Protein AF-A0A6I4V049-F1 (afdb_monomer_lite)

Sequence (256 aa):
MSYLSEASGSQKVGFFIAVVIAGLMARFFWAGGIEEYFNPSKQVENQIVEVLEARPGDLAVLRAMEQSFPLQYDELLEAMTDAGMQNAPPEMVIEAGSRQLGQFMASHRNDFAAAPLPSLDAVAGKERELLASLQRDEPVYCADYLFGTLIPSDPLSQESSRLIGETAAARVQAMAAGRADQQLRLDITPAILDGLADTMKDEGASAQQLAVIFGDADSATLSAEQQCDSALRMLSSIESQTDTRRALLIGKMLAR

Structure (mmCIF, N/CA/C/O backbone):
data_AF-A0A6I4V049-F1
#
_entry.id   AF-A0A6I4V049-F1
#
loop_
_atom_site.group_PDB
_atom_site.id
_atom_site.type_symbol
_atom_site.label_atom_id
_atom_site.label_alt_id
_atom_site.label_comp_id
_atom_site.label_asym_id
_atom_site.label_entity_id
_atom_site.label_seq_id
_atom_site.pdbx_PDB_ins_code
_atom_site.Cartn_x
_atom_site.Cartn_y
_atom_site.Cartn_z
_atom_site.occupancy
_atom_site.B_iso_or_equiv
_atom_site.auth_seq_id
_atom_site.auth_comp_id
_atom_site.auth_asym_id
_atom_site.auth_atom_id
_atom_site.pdbx_PDB_model_num
ATOM 1 N N . MET A 1 1 ? 46.045 -42.881 -63.302 1.00 37.19 1 MET A N 1
ATOM 2 C CA . MET A 1 1 ? 46.613 -42.227 -62.106 1.00 37.19 1 MET A CA 1
ATOM 3 C C . MET A 1 1 ? 45.541 -41.298 -61.553 1.00 37.19 1 MET A C 1
ATOM 5 O O . MET A 1 1 ? 45.320 -40.245 -62.132 1.00 37.19 1 MET A O 1
ATOM 9 N N . SER A 1 2 ? 44.794 -41.744 -60.538 1.00 37.94 2 SER A N 1
ATOM 10 C CA . SER A 1 2 ? 43.742 -40.947 -59.888 1.00 37.94 2 SER A CA 1
ATOM 11 C C . SER A 1 2 ? 44.344 -40.162 -58.730 1.00 37.94 2 SER A C 1
ATOM 13 O O . SER A 1 2 ? 44.826 -40.764 -57.775 1.00 37.94 2 SER A O 1
ATOM 15 N N . TYR A 1 3 ? 44.297 -38.835 -58.808 1.00 40.41 3 TYR A N 1
ATOM 16 C CA . TYR A 1 3 ? 44.559 -37.951 -57.676 1.00 40.41 3 TYR A CA 1
ATOM 17 C C . TYR A 1 3 ? 43.263 -37.796 -56.877 1.00 40.41 3 TYR A C 1
ATOM 19 O O . TYR A 1 3 ? 42.468 -36.895 -57.131 1.00 40.41 3 TYR A O 1
ATOM 27 N N . LEU A 1 4 ? 43.023 -38.702 -55.928 1.00 39.84 4 LEU A N 1
ATOM 28 C CA . LEU A 1 4 ? 42.076 -38.433 -54.851 1.00 39.84 4 LEU A CA 1
ATOM 29 C C . LEU A 1 4 ? 42.805 -37.563 -53.827 1.00 39.84 4 LEU A C 1
ATOM 31 O O . LEU A 1 4 ? 43.673 -38.031 -53.098 1.00 39.84 4 LEU A O 1
ATOM 35 N N . SER A 1 5 ? 42.489 -36.269 -53.847 1.00 46.75 5 SER A N 1
ATOM 36 C CA . SER A 1 5 ? 42.881 -35.316 -52.813 1.00 46.75 5 SER A CA 1
ATOM 37 C C . SER A 1 5 ? 42.234 -35.746 -51.495 1.00 46.75 5 SER A C 1
ATOM 39 O O . SER A 1 5 ? 41.018 -35.663 -51.325 1.00 46.75 5 SER A O 1
ATOM 41 N N . GLU A 1 6 ? 43.050 -36.241 -50.567 1.00 47.28 6 GLU A N 1
ATOM 42 C CA . GLU A 1 6 ? 42.658 -36.383 -49.170 1.00 47.28 6 GLU A CA 1
ATOM 43 C C . GLU A 1 6 ? 42.479 -34.978 -48.587 1.00 47.28 6 GLU A C 1
ATOM 45 O O . GLU A 1 6 ? 43.443 -34.264 -48.312 1.00 47.28 6 GLU A O 1
ATOM 50 N N . ALA A 1 7 ? 41.224 -34.555 -48.436 1.00 48.44 7 ALA A N 1
ATOM 51 C CA . ALA A 1 7 ? 40.895 -33.359 -47.676 1.00 48.44 7 ALA A CA 1
ATOM 52 C C . ALA A 1 7 ? 41.367 -33.559 -46.228 1.00 48.44 7 ALA A C 1
ATOM 54 O O . ALA A 1 7 ? 40.929 -34.498 -45.550 1.00 48.44 7 ALA A O 1
ATOM 55 N N . SER A 1 8 ? 42.269 -32.690 -45.768 1.00 42.75 8 SER A N 1
ATOM 56 C CA . SER A 1 8 ? 42.838 -32.751 -44.424 1.00 42.75 8 SER A CA 1
ATOM 57 C C . SER A 1 8 ? 41.735 -32.649 -43.364 1.00 42.75 8 SER A C 1
ATOM 59 O O . SER A 1 8 ? 40.716 -31.975 -43.549 1.00 42.75 8 SER A O 1
ATOM 61 N N . GLY A 1 9 ? 41.933 -33.306 -42.217 1.00 44.12 9 GLY A N 1
ATOM 62 C CA . GLY A 1 9 ? 40.963 -33.306 -41.114 1.00 44.12 9 GLY A CA 1
ATOM 63 C C . GLY A 1 9 ? 40.546 -31.905 -40.639 1.00 44.12 9 GLY A C 1
ATOM 64 O O . GLY A 1 9 ? 39.436 -31.747 -40.137 1.00 44.12 9 GLY A O 1
ATOM 65 N N . SER A 1 10 ? 41.364 -30.870 -40.871 1.00 43.00 10 SER A N 1
ATOM 66 C CA . SER A 1 10 ? 41.035 -29.483 -40.520 1.00 43.00 10 SER A CA 1
ATOM 67 C C . SER A 1 10 ? 39.980 -28.843 -41.434 1.00 43.00 10 SER A C 1
ATOM 69 O O . SER A 1 10 ? 39.193 -28.026 -40.957 1.00 43.00 10 SER A O 1
ATOM 71 N N . GLN A 1 11 ? 39.875 -29.247 -42.708 1.00 41.78 11 GLN A N 1
ATOM 72 C CA . GLN A 1 11 ? 38.833 -28.739 -43.614 1.00 41.78 11 GLN A CA 1
ATOM 73 C C . GLN A 1 11 ? 37.439 -29.273 -43.260 1.00 41.78 11 GLN A C 1
ATOM 75 O O . GLN A 1 11 ? 36.448 -28.556 -43.400 1.00 41.78 11 GLN A O 1
ATOM 80 N N . LYS A 1 12 ? 37.349 -30.506 -42.744 1.00 44.00 12 LYS A N 1
ATOM 81 C CA . LYS A 1 12 ? 36.069 -31.101 -42.325 1.00 44.00 12 LYS A CA 1
ATOM 82 C C . LYS A 1 12 ? 35.530 -30.472 -41.037 1.00 44.00 12 LYS A C 1
ATOM 84 O O . LYS A 1 12 ? 34.324 -30.279 -40.923 1.00 44.00 12 LYS A O 1
ATOM 89 N N . VAL A 1 13 ? 36.411 -30.085 -40.111 1.00 44.28 13 VAL A N 1
ATOM 90 C CA . VAL A 1 13 ? 36.029 -29.374 -38.876 1.00 44.28 13 VAL A CA 1
ATOM 91 C C . VAL A 1 13 ? 35.564 -27.944 -39.181 1.00 44.28 13 VAL A C 1
ATOM 93 O O . VAL A 1 13 ? 34.535 -27.519 -38.661 1.00 44.28 13 VAL A O 1
ATOM 96 N N . GLY A 1 14 ? 36.243 -27.231 -40.089 1.00 32.88 14 GLY A N 1
ATOM 97 C CA . GLY A 1 14 ? 35.830 -25.887 -40.514 1.00 32.88 14 GLY A CA 1
ATOM 98 C C . GLY A 1 14 ? 34.455 -25.854 -41.195 1.00 32.88 14 GLY A C 1
ATOM 99 O O . GLY A 1 14 ? 33.656 -24.960 -40.927 1.00 32.88 14 GLY A O 1
ATOM 100 N N . PHE A 1 15 ? 34.138 -26.863 -42.015 1.00 42.84 15 PHE A N 1
ATOM 101 C CA . PHE A 1 15 ? 32.830 -26.968 -42.669 1.00 42.84 15 PHE A CA 1
ATOM 102 C C . PHE A 1 15 ? 31.702 -27.303 -41.679 1.00 42.84 15 PHE A C 1
ATOM 104 O O . PHE A 1 15 ? 30.624 -26.720 -41.758 1.00 42.84 15 PHE A O 1
ATOM 111 N N . PHE A 1 16 ? 31.952 -28.179 -40.698 1.00 43.53 16 PHE A N 1
ATOM 112 C CA . PHE A 1 16 ? 30.964 -28.499 -39.660 1.00 43.53 16 PHE A CA 1
ATOM 113 C C . PHE A 1 16 ? 30.643 -27.297 -38.763 1.00 43.53 16 PHE A C 1
ATOM 115 O O . PHE A 1 16 ? 29.474 -27.056 -38.474 1.00 43.53 16 PHE A O 1
ATOM 122 N N . ILE A 1 17 ? 31.645 -26.500 -38.378 1.00 46.75 17 ILE A N 1
ATOM 123 C CA . ILE A 1 17 ? 31.425 -25.282 -37.582 1.00 46.75 17 ILE A CA 1
ATOM 124 C C . ILE A 1 17 ? 30.631 -24.245 -38.389 1.00 46.75 17 ILE A C 1
ATOM 126 O O . ILE A 1 17 ? 29.677 -23.671 -37.870 1.00 46.75 17 ILE A O 1
ATOM 130 N N . ALA A 1 18 ? 30.949 -24.056 -39.674 1.00 40.78 18 ALA A N 1
ATOM 131 C CA . ALA A 1 18 ? 30.222 -23.123 -40.536 1.00 40.78 18 ALA A CA 1
ATOM 132 C C . ALA A 1 18 ? 28.750 -23.527 -40.743 1.00 40.78 18 ALA A C 1
ATOM 134 O O . ALA A 1 18 ? 27.872 -22.668 -40.708 1.00 40.78 18 ALA A O 1
ATOM 135 N N . VAL A 1 19 ? 28.459 -24.823 -40.897 1.00 51.75 19 VAL A N 1
ATOM 136 C CA . VAL A 1 19 ? 27.084 -25.334 -41.045 1.00 51.75 19 VAL A CA 1
ATOM 137 C C . VAL A 1 19 ? 26.300 -25.249 -39.731 1.00 51.75 19 VAL A C 1
ATOM 139 O O . VAL A 1 19 ? 25.117 -24.919 -39.756 1.00 51.75 19 VAL A O 1
ATOM 142 N N . VAL A 1 20 ? 26.942 -25.475 -38.579 1.00 50.28 20 VAL A N 1
ATOM 143 C CA . VAL A 1 20 ? 26.302 -25.314 -37.259 1.00 50.28 20 VAL A CA 1
ATOM 144 C C . VAL A 1 20 ? 26.000 -23.842 -36.966 1.00 50.28 20 VAL A C 1
ATOM 146 O O . VAL A 1 20 ? 24.898 -23.534 -36.518 1.00 50.28 20 VAL A O 1
ATOM 149 N N . ILE A 1 21 ? 26.916 -22.922 -37.285 1.00 49.16 21 ILE A N 1
ATOM 150 C CA . ILE A 1 21 ? 26.695 -21.474 -37.129 1.00 49.16 21 ILE A CA 1
ATOM 151 C C . ILE A 1 21 ? 25.618 -20.980 -38.105 1.00 49.16 21 ILE A C 1
ATOM 153 O O . ILE A 1 21 ? 24.712 -20.260 -37.695 1.00 49.16 21 ILE A O 1
ATOM 157 N N . ALA A 1 22 ? 25.653 -21.405 -39.371 1.00 47.66 22 ALA A N 1
ATOM 158 C CA . ALA A 1 22 ? 24.626 -21.050 -40.351 1.00 47.66 22 ALA A CA 1
ATOM 159 C C . ALA A 1 22 ? 23.248 -21.629 -39.985 1.00 47.66 22 ALA A C 1
ATOM 161 O O . ALA A 1 22 ? 22.237 -20.958 -40.171 1.00 47.66 22 ALA A O 1
ATOM 162 N N . GLY A 1 23 ? 23.199 -22.839 -39.416 1.00 44.97 23 GLY A N 1
ATOM 163 C CA . GLY A 1 23 ? 21.973 -23.463 -38.917 1.00 44.97 23 GLY A CA 1
ATOM 164 C C . GLY A 1 23 ? 21.409 -22.782 -37.666 1.00 44.97 23 GLY A C 1
ATOM 165 O O . GLY A 1 23 ? 20.194 -22.620 -37.565 1.00 44.97 23 GLY A O 1
ATOM 166 N N . LEU A 1 24 ? 22.270 -22.337 -36.743 1.00 49.19 24 LEU A N 1
ATOM 167 C CA . LEU A 1 24 ? 21.877 -21.552 -35.566 1.00 49.19 24 LEU A CA 1
ATOM 168 C C . LEU A 1 24 ? 21.371 -20.164 -35.957 1.00 49.19 24 LEU A C 1
ATOM 170 O O . LEU A 1 24 ? 20.321 -19.753 -35.469 1.00 49.19 24 LEU A O 1
ATOM 174 N N . MET A 1 25 ? 22.050 -19.489 -36.891 1.00 45.09 25 MET A N 1
ATOM 175 C CA . MET A 1 25 ? 21.563 -18.226 -37.438 1.00 45.09 25 MET A CA 1
ATOM 176 C C . MET A 1 25 ? 20.232 -18.434 -38.162 1.00 45.09 25 MET A C 1
ATOM 178 O O . MET A 1 25 ? 19.265 -17.774 -37.815 1.00 45.09 25 MET A O 1
ATOM 182 N N . ALA A 1 26 ? 20.098 -19.410 -39.064 1.00 47.94 26 ALA A N 1
ATOM 183 C CA . ALA A 1 26 ? 18.832 -19.670 -39.759 1.00 47.94 26 ALA A CA 1
ATOM 184 C C . ALA A 1 26 ? 17.657 -19.961 -38.801 1.00 47.94 26 ALA A C 1
ATOM 186 O O . ALA A 1 26 ? 16.534 -19.536 -39.071 1.00 47.94 26 ALA A O 1
ATOM 187 N N . ARG A 1 27 ? 17.910 -20.619 -37.658 1.00 50.22 27 ARG A N 1
ATOM 188 C CA . ARG A 1 27 ? 16.908 -20.816 -36.596 1.00 50.22 27 ARG A CA 1
ATOM 189 C C . ARG A 1 27 ? 16.551 -19.522 -35.860 1.00 50.22 27 ARG A C 1
ATOM 191 O O . ARG A 1 27 ? 15.376 -19.315 -35.585 1.00 50.22 27 ARG A O 1
ATOM 198 N N . PHE A 1 28 ? 17.526 -18.653 -35.597 1.00 46.00 28 PHE A N 1
ATOM 199 C CA . PHE A 1 28 ? 17.309 -17.305 -35.053 1.00 46.00 28 PHE A CA 1
ATOM 200 C C . PHE A 1 28 ? 16.500 -16.416 -36.017 1.00 46.00 28 PHE A C 1
ATOM 202 O O . PHE A 1 28 ? 15.581 -15.720 -35.595 1.00 46.00 28 PHE A O 1
ATOM 209 N N . PHE A 1 29 ? 16.788 -16.502 -37.321 1.00 49.75 29 PHE A N 1
ATOM 210 C CA . PHE A 1 29 ? 16.075 -15.796 -38.393 1.00 49.75 29 PHE A CA 1
ATOM 211 C C . PHE A 1 29 ? 14.616 -16.273 -38.541 1.00 49.75 29 PHE A C 1
ATOM 213 O O . PHE A 1 29 ? 13.741 -15.464 -38.828 1.00 49.75 29 PHE A O 1
ATOM 220 N N . TRP A 1 30 ? 14.331 -17.567 -38.349 1.00 50.97 30 TRP A N 1
ATOM 221 C CA . TRP A 1 30 ? 12.973 -18.126 -38.486 1.00 50.97 30 TRP A CA 1
ATOM 222 C C . TRP A 1 30 ? 12.106 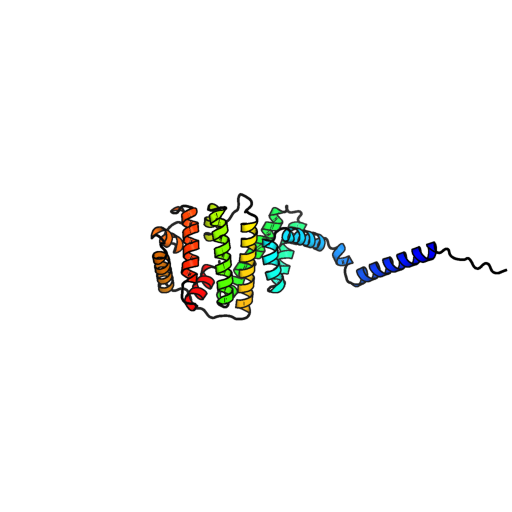-18.016 -37.223 1.00 50.97 30 TRP A C 1
ATOM 224 O O . TRP A 1 30 ? 10.892 -18.169 -37.317 1.00 50.97 30 TRP A O 1
ATOM 234 N N . ALA A 1 31 ? 12.703 -17.750 -36.058 1.00 48.22 31 ALA A N 1
ATOM 235 C CA . ALA A 1 31 ? 11.996 -17.601 -34.783 1.00 48.22 31 ALA A CA 1
ATOM 236 C C . ALA A 1 31 ? 11.627 -16.141 -34.432 1.00 48.22 31 ALA A C 1
ATOM 238 O O . ALA A 1 31 ? 11.177 -15.898 -33.321 1.00 48.22 31 ALA A O 1
ATOM 239 N N . GLY A 1 32 ? 11.822 -15.177 -35.343 1.00 42.50 32 GLY A N 1
ATOM 240 C CA . GLY A 1 32 ? 11.491 -13.758 -35.113 1.00 42.50 32 GLY A CA 1
ATOM 241 C C . GLY A 1 32 ? 12.585 -12.919 -34.432 1.00 42.50 32 GLY A C 1
ATOM 242 O O . GLY A 1 32 ? 12.450 -11.704 -34.333 1.00 42.50 32 GLY A O 1
ATOM 243 N N . GLY A 1 33 ? 13.724 -13.512 -34.056 1.00 43.09 33 GLY A N 1
ATOM 244 C CA . GLY A 1 33 ? 14.752 -12.861 -33.225 1.00 43.09 33 GLY A CA 1
ATOM 245 C C . GLY A 1 33 ? 15.549 -11.717 -33.872 1.00 43.09 33 GLY A C 1
ATOM 246 O O . GLY A 1 33 ? 16.465 -11.187 -33.251 1.00 43.09 33 GLY A O 1
ATOM 247 N N . ILE A 1 34 ? 15.257 -11.331 -35.117 1.00 46.38 34 ILE A N 1
ATOM 248 C CA . ILE A 1 34 ? 15.960 -10.236 -35.815 1.00 46.38 34 ILE A CA 1
ATOM 249 C C . ILE A 1 34 ? 15.107 -8.981 -35.882 1.00 46.38 34 ILE A C 1
ATOM 251 O O . ILE A 1 34 ? 15.656 -7.885 -35.820 1.00 46.38 34 ILE A O 1
ATOM 255 N N . GLU A 1 35 ? 13.782 -9.118 -35.905 1.00 47.75 35 GLU A N 1
ATOM 256 C CA . GLU A 1 35 ? 12.913 -7.971 -35.639 1.00 47.75 35 GLU A CA 1
ATOM 257 C C . GLU A 1 35 ? 13.107 -7.480 -34.199 1.00 47.75 35 GLU A C 1
ATOM 259 O O . GLU A 1 35 ? 13.200 -6.277 -33.986 1.00 47.75 35 GLU A O 1
ATOM 264 N N . GLU A 1 36 ? 13.309 -8.381 -33.231 1.00 47.62 36 GLU A N 1
ATOM 265 C CA . GLU A 1 36 ? 13.618 -8.002 -31.843 1.00 47.62 36 GLU A CA 1
ATOM 266 C C . GLU A 1 36 ? 14.989 -7.335 -31.674 1.00 47.62 36 GLU A C 1
ATOM 268 O O . GLU A 1 36 ? 15.109 -6.379 -30.913 1.00 47.62 36 GLU A O 1
ATOM 273 N N . TYR A 1 37 ? 16.026 -7.785 -32.391 1.00 47.78 37 TYR A N 1
ATOM 274 C CA . TYR A 1 37 ? 17.376 -7.227 -32.228 1.00 47.78 37 TYR A CA 1
ATOM 275 C C . TYR A 1 37 ? 17.526 -5.825 -32.839 1.00 47.78 37 TYR A C 1
ATOM 277 O O . TYR A 1 37 ? 18.325 -5.019 -32.356 1.00 47.78 37 TYR A O 1
ATOM 285 N N . PHE A 1 38 ? 16.770 -5.529 -33.902 1.00 53.81 38 PHE A N 1
ATOM 286 C CA . PHE A 1 38 ? 16.814 -4.242 -34.604 1.00 53.81 38 PHE A CA 1
ATOM 287 C C . PHE A 1 38 ? 15.668 -3.296 -34.246 1.00 53.81 38 PHE A C 1
ATOM 289 O O . PHE A 1 38 ? 15.662 -2.177 -34.757 1.00 53.81 38 PHE A O 1
ATOM 296 N N . ASN A 1 39 ? 14.732 -3.693 -33.380 1.00 63.97 39 ASN A N 1
ATOM 297 C CA . ASN A 1 39 ? 13.729 -2.778 -32.856 1.00 63.97 39 ASN A CA 1
ATOM 298 C C . ASN A 1 39 ? 14.324 -1.981 -31.678 1.00 63.97 39 ASN A C 1
ATOM 300 O O . ASN A 1 39 ? 14.546 -2.554 -30.607 1.00 63.97 39 ASN A O 1
ATOM 304 N N . PRO A 1 40 ? 14.584 -0.667 -31.833 1.00 64.31 40 PRO A N 1
ATOM 305 C CA . PRO A 1 40 ? 15.163 0.150 -30.769 1.00 64.31 40 PRO A CA 1
ATOM 306 C C . PRO A 1 40 ? 14.313 0.134 -29.495 1.00 64.31 40 PRO A C 1
ATOM 308 O O . PRO A 1 40 ? 14.865 0.228 -28.402 1.00 64.31 40 PRO A O 1
ATOM 311 N N . SER A 1 41 ? 12.991 -0.046 -29.624 1.00 68.44 41 SER A N 1
ATOM 312 C CA . SER A 1 41 ? 12.089 -0.119 -28.474 1.00 68.44 41 SER A CA 1
ATOM 313 C C . SER A 1 41 ? 12.365 -1.356 -27.614 1.00 68.44 41 SER A C 1
ATOM 315 O O . SER A 1 41 ? 12.410 -1.245 -26.396 1.00 68.44 41 SER A O 1
ATOM 317 N N . LYS A 1 42 ? 12.664 -2.512 -28.227 1.00 73.12 42 LYS A N 1
ATOM 318 C CA . LYS A 1 42 ? 12.960 -3.763 -27.506 1.00 73.12 42 LYS A CA 1
ATOM 319 C C . LYS A 1 42 ? 14.286 -3.713 -26.748 1.00 73.12 42 LYS A C 1
ATOM 321 O O . LYS A 1 42 ? 14.408 -4.308 -25.683 1.00 73.12 42 LYS A O 1
ATOM 326 N N . GLN A 1 43 ? 15.278 -2.979 -27.255 1.00 73.06 43 GLN A N 1
ATOM 327 C CA . GLN A 1 43 ? 16.534 -2.770 -26.525 1.00 73.06 43 GLN A CA 1
ATOM 328 C C . GLN A 1 43 ? 16.333 -1.892 -25.282 1.00 73.06 43 GLN A C 1
ATOM 330 O O . GLN A 1 43 ? 16.907 -2.188 -24.236 1.00 73.06 43 GLN A O 1
ATOM 335 N N . VAL A 1 44 ? 15.510 -0.844 -25.390 1.00 74.75 44 VAL A N 1
ATOM 336 C CA . VAL A 1 44 ? 15.147 0.023 -24.257 1.00 74.75 44 VAL A CA 1
ATOM 337 C C . VAL A 1 44 ? 14.316 -0.752 -23.231 1.00 74.75 44 VAL A C 1
ATOM 339 O O . VAL A 1 44 ? 14.615 -0.688 -22.043 1.00 74.75 44 VAL A O 1
ATOM 342 N N . GLU A 1 45 ? 13.349 -1.551 -23.681 1.00 75.44 45 GLU A N 1
ATOM 343 C CA . GLU A 1 45 ? 12.531 -2.426 -22.832 1.00 75.44 45 GLU A CA 1
ATOM 344 C C . GLU A 1 45 ? 13.395 -3.416 -22.035 1.00 75.44 45 GLU A C 1
ATOM 346 O O . GLU A 1 45 ? 13.271 -3.492 -20.815 1.00 75.44 45 GLU A O 1
ATOM 351 N N . ASN A 1 46 ? 14.351 -4.096 -22.681 1.00 77.00 46 ASN A N 1
ATOM 352 C CA . ASN A 1 46 ? 15.271 -5.008 -21.992 1.00 77.00 46 ASN A CA 1
ATOM 353 C C . ASN A 1 46 ? 16.121 -4.289 -20.931 1.00 77.00 46 ASN A C 1
ATOM 355 O O . ASN A 1 46 ? 16.300 -4.814 -19.837 1.00 77.00 46 ASN A O 1
ATOM 359 N N . GLN A 1 47 ? 16.610 -3.076 -21.216 1.00 78.12 47 GLN A N 1
ATOM 360 C CA . GLN A 1 47 ? 17.360 -2.279 -20.235 1.00 78.12 47 GLN A CA 1
ATOM 361 C C . GLN A 1 47 ? 16.484 -1.846 -19.055 1.00 78.12 47 GLN A C 1
ATOM 363 O O . GLN A 1 47 ? 16.941 -1.853 -17.913 1.00 78.12 47 GLN A O 1
ATOM 368 N N . ILE A 1 48 ? 15.226 -1.484 -19.319 1.00 77.25 48 ILE A N 1
ATOM 369 C CA . ILE A 1 48 ? 14.248 -1.158 -18.280 1.00 77.25 48 ILE A CA 1
ATOM 370 C C . ILE A 1 48 ? 14.022 -2.379 -17.386 1.00 77.25 48 ILE A C 1
ATOM 372 O O . ILE A 1 48 ? 14.133 -2.260 -16.166 1.00 77.25 48 ILE A O 1
ATOM 376 N N . VAL A 1 49 ? 13.777 -3.552 -17.973 1.00 77.06 49 VAL A N 1
ATOM 377 C CA . VAL A 1 49 ? 13.582 -4.799 -17.224 1.00 77.06 49 VAL A CA 1
ATOM 378 C C . VAL A 1 49 ? 14.824 -5.144 -16.403 1.00 77.06 49 VAL A C 1
ATOM 380 O O . VAL A 1 49 ? 14.685 -5.389 -15.211 1.00 77.06 49 VAL A O 1
ATOM 383 N N . GLU A 1 50 ? 16.034 -5.067 -16.963 1.00 79.31 50 GLU A N 1
ATOM 384 C CA . GLU A 1 50 ? 17.282 -5.318 -16.221 1.00 79.31 50 GLU A CA 1
ATOM 385 C C . GLU A 1 50 ? 17.452 -4.373 -15.015 1.00 79.31 50 GLU A C 1
ATOM 387 O O . GLU A 1 50 ? 17.856 -4.797 -13.927 1.00 79.31 50 GLU A O 1
ATOM 392 N N . VAL A 1 51 ? 17.118 -3.087 -15.174 1.00 76.62 51 VAL A N 1
ATOM 393 C CA . VAL A 1 51 ? 17.176 -2.097 -14.083 1.00 76.62 51 VAL A CA 1
ATOM 394 C C . VAL A 1 51 ? 16.130 -2.390 -13.005 1.00 76.62 51 VAL A C 1
ATOM 396 O O . VAL A 1 51 ? 16.425 -2.251 -11.815 1.00 76.62 51 VAL A O 1
ATOM 399 N N . LEU A 1 52 ? 14.926 -2.802 -13.401 1.00 75.25 52 LEU A N 1
ATOM 400 C CA . LEU A 1 52 ? 13.849 -3.155 -12.475 1.00 75.25 52 LEU A CA 1
ATOM 401 C C . LEU A 1 52 ? 14.139 -4.483 -11.761 1.00 75.25 52 LEU A C 1
ATOM 403 O O . LEU A 1 52 ? 13.887 -4.608 -10.566 1.00 75.25 52 LEU A O 1
ATOM 407 N N . GLU A 1 53 ? 14.756 -5.451 -12.437 1.00 76.12 53 GLU A N 1
ATOM 408 C CA . GLU A 1 53 ? 15.208 -6.712 -11.842 1.00 76.12 53 GLU A CA 1
ATOM 409 C C . GLU A 1 53 ? 16.299 -6.502 -10.786 1.00 76.12 53 GLU A C 1
ATOM 411 O O . GLU A 1 53 ? 16.359 -7.240 -9.798 1.00 76.12 53 GLU A O 1
ATOM 416 N N . ALA A 1 54 ? 17.124 -5.461 -10.934 1.00 77.88 54 ALA A N 1
ATOM 417 C CA . ALA A 1 54 ? 18.108 -5.070 -9.927 1.00 77.88 54 ALA A CA 1
ATOM 418 C C . ALA A 1 54 ? 17.472 -4.490 -8.643 1.00 77.88 54 ALA A C 1
ATOM 420 O O . ALA A 1 54 ? 18.169 -4.312 -7.638 1.00 77.88 54 ALA A O 1
ATOM 421 N N . ARG A 1 55 ? 16.160 -4.214 -8.647 1.00 78.81 55 ARG A N 1
ATOM 422 C CA . ARG A 1 55 ? 15.390 -3.678 -7.518 1.00 78.81 55 ARG A CA 1
ATOM 423 C C . ARG A 1 55 ? 14.345 -4.708 -7.070 1.00 78.81 55 ARG A C 1
ATOM 425 O O . ARG A 1 55 ? 13.269 -4.797 -7.655 1.00 78.81 55 ARG A O 1
ATOM 432 N N . PRO A 1 56 ? 14.609 -5.476 -5.992 1.00 76.00 56 PRO A N 1
ATOM 433 C CA . PRO A 1 56 ? 13.750 -6.593 -5.592 1.00 76.00 56 PRO A CA 1
ATOM 434 C C . PRO A 1 56 ? 12.269 -6.238 -5.392 1.00 76.00 56 PRO A C 1
ATOM 436 O O . PRO A 1 56 ? 11.409 -7.077 -5.642 1.00 76.00 56 PRO A O 1
ATOM 439 N N . GLY A 1 57 ? 11.977 -5.011 -4.943 1.00 80.31 57 GLY A N 1
ATOM 440 C CA . GLY A 1 57 ? 10.608 -4.521 -4.789 1.00 80.31 57 GLY A CA 1
ATOM 441 C C . GLY A 1 57 ? 9.883 -4.350 -6.128 1.00 80.31 57 GLY A C 1
ATOM 442 O O . GLY A 1 57 ? 8.799 -4.903 -6.311 1.00 80.31 57 GLY A O 1
ATOM 443 N N . ASP A 1 58 ? 10.500 -3.647 -7.077 1.00 84.12 58 ASP A N 1
ATOM 444 C CA . ASP A 1 58 ? 9.920 -3.373 -8.399 1.00 84.12 58 ASP A CA 1
ATOM 445 C C . ASP A 1 58 ? 9.621 -4.682 -9.146 1.00 84.12 58 ASP A C 1
ATOM 447 O O . ASP A 1 58 ? 8.550 -4.869 -9.724 1.00 84.12 58 ASP A O 1
ATOM 451 N N . LEU A 1 59 ? 10.521 -5.659 -9.034 1.00 87.19 59 LEU A N 1
ATOM 452 C CA . LEU A 1 59 ? 10.341 -6.980 -9.627 1.00 87.19 59 LEU A CA 1
ATOM 453 C C . LEU A 1 59 ? 9.099 -7.726 -9.102 1.00 87.19 59 LEU A C 1
ATOM 455 O O . LEU A 1 59 ? 8.451 -8.453 -9.858 1.00 87.19 59 LEU A O 1
ATOM 459 N N . ALA A 1 60 ? 8.757 -7.573 -7.820 1.00 91.00 60 ALA A N 1
ATOM 460 C CA . ALA A 1 60 ? 7.604 -8.252 -7.232 1.00 91.00 60 ALA A CA 1
ATOM 461 C C . ALA A 1 60 ? 6.280 -7.736 -7.816 1.00 91.00 60 ALA A C 1
ATOM 463 O O . ALA A 1 60 ? 5.417 -8.539 -8.183 1.00 91.00 60 ALA A O 1
ATOM 464 N N . VAL A 1 61 ? 6.128 -6.412 -7.935 1.00 90.88 61 VAL A N 1
ATOM 465 C CA . VAL A 1 61 ? 4.908 -5.803 -8.487 1.00 90.88 61 VAL A CA 1
ATOM 466 C C . VAL A 1 61 ? 4.773 -6.079 -9.983 1.00 90.88 61 VAL A C 1
ATOM 468 O O . VAL A 1 61 ? 3.689 -6.452 -10.429 1.00 90.88 61 VAL A O 1
ATOM 471 N N . LEU A 1 62 ? 5.872 -6.012 -10.738 1.00 91.06 62 LEU A N 1
ATOM 472 C CA . LEU A 1 62 ? 5.878 -6.299 -12.174 1.00 91.06 62 LEU A CA 1
ATOM 473 C C . LEU A 1 62 ? 5.443 -7.733 -12.470 1.00 91.06 62 LEU A C 1
ATOM 475 O O . LEU A 1 62 ? 4.559 -7.935 -13.294 1.00 91.06 62 LEU A O 1
ATOM 479 N N . ARG A 1 63 ? 5.976 -8.721 -11.739 1.00 92.81 63 ARG A N 1
ATOM 480 C CA . ARG A 1 63 ? 5.558 -10.127 -11.884 1.00 92.81 63 ARG A CA 1
ATOM 481 C C . ARG A 1 63 ? 4.085 -10.335 -11.547 1.00 92.81 63 ARG A C 1
ATOM 483 O O . ARG A 1 63 ? 3.401 -11.105 -12.216 1.00 92.81 63 ARG A O 1
ATOM 490 N N . ALA A 1 64 ? 3.584 -9.660 -10.510 1.00 96.00 64 ALA A N 1
ATOM 491 C CA . ALA A 1 64 ? 2.172 -9.742 -10.151 1.00 96.00 64 ALA A CA 1
ATOM 492 C C . ALA A 1 64 ? 1.268 -9.159 -11.254 1.00 96.00 64 ALA A C 1
ATOM 494 O O . ALA A 1 64 ? 0.222 -9.745 -11.555 1.00 96.00 64 ALA A O 1
ATOM 495 N N . MET A 1 65 ? 1.684 -8.044 -11.870 1.00 95.94 65 MET A N 1
ATOM 496 C CA . MET A 1 65 ? 0.990 -7.427 -13.005 1.00 95.94 65 MET A CA 1
ATOM 497 C C . MET A 1 65 ? 1.060 -8.297 -14.257 1.00 95.94 65 MET A C 1
ATOM 499 O O . MET A 1 65 ? 0.015 -8.593 -14.817 1.00 95.94 65 MET A O 1
ATOM 503 N N . GLU A 1 66 ? 2.240 -8.771 -14.654 1.00 96.06 66 GLU A N 1
ATOM 504 C CA . GLU A 1 66 ? 2.424 -9.654 -15.814 1.00 96.06 66 GLU A CA 1
ATOM 505 C C . GLU A 1 66 ? 1.510 -10.887 -15.722 1.00 96.06 66 GLU A C 1
ATOM 507 O O . GLU A 1 66 ? 0.811 -11.239 -16.672 1.00 96.06 66 GLU A O 1
ATOM 512 N N . GLN A 1 67 ? 1.444 -11.510 -14.541 1.00 97.31 67 GLN A N 1
ATOM 513 C CA . GLN A 1 67 ? 0.629 -12.700 -14.321 1.00 97.31 67 GLN A CA 1
ATOM 514 C C . GLN A 1 67 ? -0.883 -12.419 -14.349 1.00 97.31 67 GLN A C 1
ATOM 516 O O . GLN A 1 67 ? -1.652 -13.250 -14.837 1.00 97.31 67 GLN A O 1
ATOM 521 N N . SER A 1 68 ? -1.327 -11.299 -13.771 1.00 97.88 68 SER A N 1
ATOM 522 C CA . SER A 1 68 ? -2.752 -11.072 -13.467 1.00 97.88 68 SER A CA 1
ATOM 523 C C . SER A 1 68 ? -3.435 -10.061 -14.394 1.00 97.88 68 SER A C 1
ATOM 525 O O . SER A 1 68 ? -4.650 -10.111 -14.588 1.00 97.88 68 SER A O 1
ATOM 527 N N . PHE A 1 69 ? -2.652 -9.147 -14.960 1.00 97.81 69 PHE A N 1
ATOM 528 C CA . PHE A 1 69 ? -3.057 -7.987 -15.751 1.00 97.81 69 PHE A CA 1
ATOM 529 C C . PHE A 1 69 ? -2.065 -7.753 -16.910 1.00 97.81 69 PHE A C 1
ATOM 531 O O . PHE A 1 69 ? -1.468 -6.679 -16.997 1.00 97.81 69 PHE A O 1
ATOM 538 N N . PRO A 1 70 ? -1.868 -8.736 -17.813 1.00 96.94 70 PRO A N 1
ATOM 539 C CA . PRO A 1 70 ? -0.822 -8.672 -18.838 1.00 96.94 70 PRO A CA 1
ATOM 540 C C . PRO A 1 70 ? -0.949 -7.446 -19.753 1.00 96.94 70 PRO A C 1
ATOM 542 O O . PRO A 1 70 ? 0.049 -6.832 -20.091 1.00 96.94 70 PRO A O 1
ATOM 545 N N . LEU A 1 71 ? -2.176 -7.016 -20.075 1.00 96.88 71 LEU A N 1
ATOM 546 C CA . LEU A 1 71 ? -2.390 -5.810 -20.884 1.00 96.88 71 LEU A CA 1
ATOM 547 C C . LEU A 1 71 ? -1.897 -4.538 -20.175 1.00 96.88 71 LEU A C 1
ATOM 549 O O . LEU A 1 71 ? -1.273 -3.689 -20.793 1.00 96.88 71 LEU A O 1
ATOM 553 N N . GLN A 1 72 ? -2.153 -4.409 -18.871 1.00 97.25 72 GLN A N 1
ATOM 554 C CA . GLN A 1 72 ? -1.715 -3.252 -18.083 1.00 97.25 72 GLN A CA 1
ATOM 555 C C . GLN A 1 72 ? -0.208 -3.288 -17.803 1.00 97.25 72 GLN A C 1
ATOM 557 O O . GLN A 1 72 ? 0.411 -2.244 -17.613 1.00 97.25 72 GLN A O 1
ATOM 562 N N . TYR A 1 73 ? 0.377 -4.486 -17.760 1.00 95.31 73 TYR A N 1
ATOM 563 C CA . TYR A 1 73 ? 1.822 -4.668 -17.728 1.00 95.31 73 TYR A CA 1
ATOM 564 C C . TYR A 1 73 ? 2.471 -4.165 -19.027 1.00 95.31 73 TYR A C 1
ATOM 566 O O . TYR A 1 73 ? 3.408 -3.370 -18.959 1.00 95.31 73 TYR A O 1
ATOM 574 N N . ASP A 1 74 ? 1.921 -4.533 -20.187 1.00 93.94 74 ASP A N 1
ATOM 575 C CA . ASP A 1 74 ? 2.399 -4.051 -21.489 1.00 93.94 74 ASP A CA 1
ATOM 576 C C . ASP A 1 74 ? 2.282 -2.518 -21.601 1.00 93.94 74 ASP A C 1
ATOM 578 O O . ASP A 1 74 ? 3.243 -1.856 -21.985 1.00 93.94 74 ASP A O 1
ATOM 582 N N . GLU A 1 75 ? 1.152 -1.934 -21.178 1.00 94.69 75 GLU A N 1
ATOM 583 C CA . GLU A 1 75 ? 0.951 -0.473 -21.129 1.00 94.69 75 GLU A CA 1
ATOM 584 C C . GLU A 1 75 ? 1.982 0.234 -20.224 1.00 94.69 75 GLU A C 1
ATOM 586 O O . GLU A 1 75 ? 2.424 1.348 -20.517 1.00 94.69 75 GLU A O 1
ATOM 591 N N . LEU A 1 76 ? 2.379 -0.400 -19.114 1.00 91.81 76 LEU A N 1
ATOM 592 C CA . LEU A 1 76 ? 3.424 0.109 -18.223 1.00 91.81 76 LEU A CA 1
ATOM 593 C C . LEU A 1 76 ? 4.791 0.109 -18.907 1.00 91.81 76 LEU A C 1
ATOM 595 O O . LEU A 1 76 ? 5.492 1.124 -18.854 1.00 91.81 76 LEU A O 1
ATOM 599 N N . LEU A 1 77 ? 5.161 -0.987 -19.571 1.00 91.38 77 LEU A N 1
ATOM 600 C CA . LEU A 1 77 ? 6.421 -1.068 -20.311 1.00 91.38 77 LEU A CA 1
ATOM 601 C C . LEU A 1 77 ? 6.457 -0.099 -21.495 1.00 91.38 77 LEU A C 1
ATOM 603 O O . LEU A 1 77 ? 7.493 0.529 -21.726 1.00 91.38 77 LEU A O 1
ATOM 607 N N . GLU A 1 78 ? 5.345 0.067 -22.211 1.00 92.25 78 GLU A N 1
ATOM 608 C CA . GLU A 1 78 ? 5.212 1.032 -23.305 1.00 92.25 78 GLU A CA 1
ATOM 609 C C . GLU A 1 78 ? 5.442 2.461 -22.797 1.00 92.25 78 GLU A C 1
ATOM 611 O O . GLU A 1 78 ? 6.300 3.163 -23.328 1.00 92.25 78 GLU A O 1
ATOM 616 N N . ALA A 1 79 ? 4.795 2.858 -21.695 1.00 90.50 79 ALA A N 1
ATOM 617 C CA . ALA A 1 79 ? 4.973 4.189 -21.110 1.00 90.50 79 ALA A CA 1
ATOM 618 C C . ALA A 1 79 ? 6.430 4.472 -20.689 1.00 90.50 79 ALA A C 1
ATOM 620 O O . ALA A 1 79 ? 6.945 5.576 -20.898 1.00 90.50 79 ALA A O 1
ATOM 621 N N . MET A 1 80 ? 7.114 3.483 -20.107 1.00 87.75 80 MET A N 1
ATOM 622 C CA . MET A 1 80 ? 8.530 3.608 -19.742 1.00 87.75 80 MET A CA 1
ATOM 623 C C . MET A 1 80 ? 9.436 3.651 -20.981 1.00 87.75 80 MET A C 1
ATOM 625 O O . MET A 1 80 ? 10.387 4.435 -21.031 1.00 87.75 80 MET A O 1
ATOM 629 N N . THR A 1 81 ? 9.126 2.847 -21.998 1.00 87.94 81 THR A N 1
ATOM 630 C CA . THR A 1 81 ? 9.875 2.792 -23.259 1.00 87.94 81 THR A CA 1
ATOM 631 C C . THR A 1 81 ? 9.747 4.097 -24.034 1.00 87.94 81 THR A C 1
ATOM 633 O O . THR A 1 81 ? 10.760 4.641 -24.470 1.00 87.94 81 THR A O 1
ATOM 636 N N . ASP A 1 82 ? 8.543 4.659 -24.130 1.00 89.69 82 ASP A N 1
ATOM 637 C CA . ASP A 1 82 ? 8.282 5.949 -24.770 1.00 89.69 82 ASP A CA 1
ATOM 638 C C . ASP A 1 82 ? 9.052 7.090 -24.099 1.00 89.69 82 ASP A C 1
ATOM 640 O O . ASP A 1 82 ? 9.589 7.969 -24.784 1.00 89.69 82 ASP A O 1
ATOM 644 N N . ALA A 1 83 ? 9.151 7.073 -22.765 1.00 85.56 83 ALA A N 1
ATOM 645 C CA . ALA A 1 83 ? 9.984 8.016 -22.024 1.00 85.56 83 ALA A CA 1
ATOM 646 C C . ALA A 1 83 ? 11.478 7.811 -22.341 1.00 85.56 83 ALA A C 1
ATOM 648 O O . ALA A 1 83 ? 12.185 8.773 -22.648 1.00 85.56 83 ALA A O 1
ATOM 649 N N . GLY A 1 84 ? 11.957 6.563 -22.344 1.00 83.62 84 GLY A N 1
ATOM 650 C CA . GLY A 1 84 ? 13.351 6.233 -22.658 1.00 83.62 84 GLY A CA 1
ATOM 651 C C . GLY A 1 84 ? 13.754 6.608 -24.090 1.00 83.62 84 GLY A C 1
ATOM 652 O O . GLY A 1 84 ? 14.821 7.183 -24.310 1.00 83.62 84 GLY A O 1
ATOM 653 N N . MET A 1 85 ? 12.877 6.373 -25.070 1.00 84.62 85 MET A N 1
ATOM 654 C CA . MET A 1 85 ? 13.109 6.699 -26.483 1.00 84.62 85 MET A CA 1
ATOM 655 C C . MET A 1 85 ? 13.218 8.206 -26.748 1.00 84.62 85 MET A C 1
ATOM 657 O O . MET A 1 85 ? 13.871 8.619 -27.709 1.00 84.62 85 MET A O 1
ATOM 661 N N . GLN A 1 86 ? 12.651 9.045 -25.879 1.00 84.00 86 GLN A N 1
ATOM 662 C CA . GLN A 1 86 ? 12.819 10.501 -25.932 1.00 84.00 86 GLN A CA 1
ATOM 663 C C . GLN A 1 86 ? 14.194 10.968 -25.413 1.00 84.00 86 GLN A C 1
ATOM 665 O O . GLN A 1 86 ? 14.430 12.171 -25.311 1.00 84.00 86 GLN A O 1
ATOM 670 N N . ASN A 1 87 ? 15.119 10.041 -25.120 1.00 77.88 87 ASN A N 1
ATOM 671 C CA . ASN A 1 87 ? 16.373 10.288 -24.399 1.00 77.88 87 ASN A CA 1
ATOM 672 C C . ASN A 1 87 ? 16.132 10.985 -23.053 1.00 77.88 87 ASN A C 1
ATOM 674 O O . ASN A 1 87 ? 16.957 11.787 -22.606 1.00 77.88 87 ASN A O 1
ATOM 678 N N . ALA A 1 88 ? 14.980 10.715 -22.430 1.00 80.31 88 ALA A N 1
ATOM 679 C CA . ALA A 1 88 ? 14.699 11.226 -21.105 1.00 80.31 88 ALA A CA 1
ATOM 680 C C . ALA A 1 88 ? 15.691 10.605 -20.108 1.00 80.31 88 ALA A C 1
ATOM 682 O O . ALA A 1 88 ? 16.111 9.454 -20.276 1.00 80.31 88 ALA A O 1
ATOM 683 N N . PRO A 1 89 ? 16.101 11.352 -19.078 1.00 78.88 89 PRO A N 1
ATOM 684 C CA . PRO A 1 89 ? 17.002 10.818 -18.076 1.00 78.88 89 PRO A CA 1
ATOM 685 C C . PRO A 1 89 ? 16.294 9.725 -17.239 1.00 78.88 89 PRO A C 1
ATOM 687 O O . PRO A 1 89 ? 15.058 9.690 -17.197 1.00 78.88 89 PRO A O 1
ATOM 690 N N . PRO A 1 90 ? 17.033 8.804 -16.588 1.00 78.31 90 PRO A N 1
ATOM 691 C CA . PRO A 1 90 ? 16.459 7.628 -15.919 1.00 78.31 90 PRO A CA 1
ATOM 692 C C . PRO A 1 90 ? 15.340 7.936 -14.916 1.00 78.31 90 PRO A C 1
ATOM 694 O O . PRO A 1 90 ? 14.380 7.175 -14.799 1.00 78.31 90 PRO A O 1
ATOM 697 N N . GLU A 1 91 ? 15.428 9.063 -14.216 1.00 79.12 91 GLU A N 1
ATOM 698 C CA . GLU A 1 91 ? 14.404 9.543 -13.291 1.00 79.12 91 GLU A CA 1
ATOM 699 C C . GLU A 1 91 ? 13.049 9.772 -13.970 1.00 79.12 91 GLU A C 1
ATOM 701 O O . GLU A 1 91 ? 12.021 9.423 -13.395 1.00 79.12 91 GLU A O 1
ATOM 706 N N . MET A 1 92 ? 13.030 10.264 -15.213 1.00 81.62 92 MET A N 1
ATOM 707 C CA . MET A 1 92 ? 11.793 10.475 -15.968 1.00 81.62 92 MET A CA 1
ATOM 708 C C . MET A 1 92 ? 11.178 9.157 -16.443 1.00 81.62 92 MET A C 1
ATOM 710 O O . MET A 1 92 ? 9.955 9.040 -16.506 1.00 81.62 92 MET A O 1
ATOM 714 N N . VAL A 1 93 ? 12.005 8.154 -16.751 1.00 81.88 93 VAL A N 1
ATOM 715 C CA . VAL A 1 93 ? 11.536 6.801 -17.096 1.00 81.88 93 VAL A CA 1
ATOM 716 C C . VAL A 1 93 ? 10.870 6.147 -15.883 1.00 81.88 93 VAL A C 1
ATOM 718 O O . VAL A 1 93 ? 9.777 5.592 -15.995 1.00 81.88 93 VAL A O 1
ATOM 721 N N . ILE A 1 94 ? 11.491 6.270 -14.706 1.00 81.19 94 ILE A N 1
ATOM 722 C CA . ILE A 1 94 ? 10.922 5.793 -13.437 1.00 81.19 94 ILE A CA 1
ATOM 723 C C . ILE A 1 94 ? 9.625 6.542 -13.117 1.00 81.19 94 ILE A C 1
ATOM 725 O O . ILE A 1 94 ? 8.638 5.921 -12.732 1.00 81.19 94 ILE A O 1
ATOM 729 N N . GLU A 1 95 ? 9.594 7.863 -13.297 1.00 83.88 95 GLU A N 1
ATOM 730 C CA . GLU A 1 95 ? 8.392 8.666 -13.071 1.00 83.88 95 GLU A CA 1
ATOM 731 C C . GLU A 1 95 ? 7.238 8.249 -13.998 1.00 83.88 95 GLU A C 1
ATOM 733 O O . GLU A 1 95 ? 6.092 8.167 -13.550 1.00 83.88 95 GLU A O 1
ATOM 738 N N . ALA A 1 96 ? 7.520 7.947 -15.270 1.00 86.56 96 ALA A N 1
ATOM 739 C CA . ALA A 1 96 ? 6.524 7.437 -16.212 1.00 86.56 96 ALA A CA 1
ATOM 740 C C . ALA A 1 96 ? 5.939 6.093 -15.744 1.00 86.56 96 ALA A C 1
ATOM 742 O O . ALA A 1 96 ? 4.715 5.951 -15.684 1.00 86.56 96 ALA A O 1
ATOM 743 N N . GLY A 1 97 ? 6.794 5.154 -15.322 1.00 88.06 97 GLY A N 1
ATOM 744 C CA . GLY A 1 97 ? 6.368 3.870 -14.755 1.00 88.06 97 GLY A CA 1
ATOM 745 C C . GLY A 1 97 ? 5.530 4.036 -13.483 1.00 88.06 97 GLY A C 1
ATOM 746 O O . GLY A 1 97 ? 4.427 3.499 -13.396 1.00 88.06 97 GLY A O 1
ATOM 747 N N . SER A 1 98 ? 5.991 4.852 -12.530 1.00 86.19 98 SER A N 1
ATOM 748 C CA . SER A 1 98 ? 5.265 5.158 -11.287 1.00 86.19 98 SER A CA 1
ATOM 749 C C . SER A 1 98 ? 3.899 5.792 -11.550 1.00 86.19 98 SER A C 1
ATOM 751 O O . SER A 1 98 ? 2.913 5.456 -10.892 1.00 86.19 98 SER A O 1
ATOM 753 N N . ARG A 1 99 ? 3.809 6.686 -12.540 1.00 90.75 99 ARG A N 1
ATOM 754 C CA . ARG A 1 99 ? 2.549 7.312 -12.955 1.00 90.75 99 ARG A CA 1
ATOM 755 C C . ARG A 1 99 ? 1.581 6.289 -13.538 1.00 90.75 99 ARG A C 1
ATOM 757 O O . ARG A 1 99 ? 0.411 6.300 -13.156 1.00 90.75 99 ARG A O 1
ATOM 764 N N . GLN A 1 100 ? 2.055 5.415 -14.425 1.00 92.75 100 GLN A N 1
ATOM 765 C CA . GLN A 1 100 ? 1.222 4.371 -15.023 1.00 92.75 100 GLN A CA 1
ATOM 766 C C . GLN A 1 100 ? 0.767 3.352 -13.972 1.00 92.75 100 GLN A C 1
ATOM 768 O O . GLN A 1 100 ? -0.411 2.999 -13.927 1.00 92.75 100 GLN A O 1
ATOM 773 N N . LEU A 1 101 ? 1.652 2.963 -13.050 1.00 90.38 101 LEU A N 1
ATOM 774 C CA . LEU A 1 101 ? 1.311 2.112 -11.911 1.00 90.38 101 LEU A CA 1
ATOM 775 C C . LEU A 1 101 ? 0.254 2.768 -11.007 1.00 90.38 101 LEU A C 1
ATOM 777 O O . LEU A 1 101 ? -0.709 2.115 -10.611 1.00 90.38 101 LEU A O 1
ATOM 781 N N . GLY A 1 102 ? 0.378 4.066 -10.722 1.00 90.75 102 GLY A N 1
ATOM 782 C CA . GLY A 1 102 ? -0.627 4.816 -9.965 1.00 90.75 102 GLY A CA 1
ATOM 783 C C . GLY A 1 102 ? -1.998 4.840 -10.654 1.00 90.75 102 GLY A C 1
ATOM 784 O O . GLY A 1 102 ? -3.023 4.622 -10.007 1.00 90.75 102 GLY A O 1
ATOM 785 N N . GLN A 1 103 ? -2.033 5.031 -11.977 1.00 94.56 103 GLN A N 1
ATOM 786 C CA . GLN A 1 103 ? -3.273 4.960 -12.767 1.00 94.56 103 GLN A CA 1
ATOM 787 C C . GLN A 1 103 ? -3.884 3.552 -12.760 1.00 94.56 103 GLN A C 1
ATOM 789 O O . GLN A 1 103 ? -5.103 3.399 -12.619 1.00 94.56 103 GLN A O 1
ATOM 794 N N . PHE A 1 104 ? -3.046 2.521 -12.863 1.00 95.69 104 PHE A N 1
ATOM 795 C CA . PHE A 1 104 ? -3.460 1.129 -12.737 1.00 95.69 104 PHE A CA 1
ATOM 796 C C . PHE A 1 104 ? -4.130 0.869 -11.379 1.00 95.69 104 PHE A C 1
ATOM 798 O O . PHE A 1 104 ? -5.281 0.427 -11.339 1.00 95.69 104 PHE A O 1
ATOM 805 N N . MET A 1 105 ? -3.467 1.231 -10.277 1.00 94.31 105 MET A N 1
ATOM 806 C CA . MET A 1 105 ? -4.000 1.035 -8.924 1.00 94.31 105 MET A CA 1
ATOM 807 C C . MET A 1 105 ? -5.330 1.781 -8.731 1.00 94.31 105 MET A C 1
ATOM 809 O O . MET A 1 105 ? -6.302 1.209 -8.232 1.00 94.31 105 MET A O 1
ATOM 813 N N . ALA A 1 106 ? -5.419 3.028 -9.208 1.00 94.25 106 ALA A N 1
ATOM 814 C CA . ALA A 1 106 ? -6.631 3.840 -9.107 1.00 94.25 106 ALA A CA 1
ATOM 815 C C . ALA A 1 106 ? -7.810 3.266 -9.914 1.00 94.25 106 ALA A C 1
ATOM 817 O O . ALA A 1 106 ? -8.951 3.274 -9.439 1.00 94.25 106 ALA A O 1
ATOM 818 N N . SER A 1 107 ? -7.554 2.750 -11.121 1.00 96.69 107 SER A N 1
ATOM 819 C CA . SER A 1 107 ? -8.592 2.146 -11.972 1.00 96.69 107 SER A CA 1
ATOM 820 C C . SER A 1 107 ? -9.120 0.815 -11.422 1.00 96.69 107 SER A C 1
ATOM 822 O O . SER A 1 107 ? -10.284 0.487 -11.653 1.00 96.69 107 SER A O 1
ATOM 824 N N . HIS A 1 108 ? -8.322 0.107 -10.617 1.00 97.00 108 HIS A N 1
ATOM 825 C CA . HIS A 1 108 ? -8.670 -1.186 -10.017 1.00 97.00 108 HIS A CA 1
ATOM 826 C C . HIS A 1 108 ? -9.066 -1.093 -8.533 1.00 97.00 108 HIS A C 1
ATOM 828 O O . HIS A 1 108 ? -9.249 -2.114 -7.867 1.00 97.00 108 HIS A O 1
ATOM 834 N N . ARG A 1 109 ? -9.294 0.119 -8.002 1.00 96.25 109 ARG A N 1
ATOM 835 C CA . ARG A 1 109 ? -9.709 0.329 -6.600 1.00 96.25 109 ARG A CA 1
ATOM 836 C C . ARG A 1 109 ? -10.969 -0.454 -6.209 1.00 96.25 109 ARG A C 1
ATOM 838 O O . ARG A 1 109 ? -11.096 -0.910 -5.078 1.00 96.25 109 ARG A O 1
ATOM 845 N N . ASN A 1 110 ? -11.914 -0.605 -7.142 1.00 96.44 110 ASN A N 1
ATOM 846 C CA . ASN A 1 110 ? -13.171 -1.312 -6.892 1.00 96.44 110 ASN A CA 1
ATOM 847 C C . ASN A 1 110 ? -12.959 -2.830 -6.867 1.00 96.44 110 ASN A C 1
ATOM 849 O O . ASN A 1 110 ? -13.578 -3.503 -6.047 1.00 96.44 110 ASN A O 1
ATOM 853 N N . ASP A 1 111 ? -12.067 -3.345 -7.718 1.00 98.12 111 ASP A N 1
ATOM 854 C CA . ASP A 1 111 ? -11.687 -4.758 -7.713 1.00 98.12 111 ASP A CA 1
ATOM 855 C C . ASP A 1 111 ? -10.983 -5.098 -6.395 1.00 98.12 111 ASP A C 1
ATOM 857 O O . ASP A 1 111 ? -11.356 -6.060 -5.729 1.00 98.12 111 ASP A O 1
ATOM 861 N N . PHE A 1 112 ? -10.059 -4.245 -5.937 1.00 98.12 112 PHE A N 1
ATOM 862 C CA . PHE A 1 112 ? -9.455 -4.371 -4.609 1.00 98.12 112 PHE A CA 1
ATOM 863 C C . PHE A 1 112 ? -10.514 -4.374 -3.498 1.00 98.12 112 PHE A C 1
ATOM 865 O O . PHE A 1 112 ? -10.559 -5.289 -2.679 1.00 98.12 112 PHE A O 1
ATOM 872 N N . ALA A 1 113 ? -11.418 -3.389 -3.490 1.00 97.38 113 ALA A N 1
ATOM 873 C CA . ALA A 1 113 ? -12.469 -3.285 -2.479 1.00 97.38 113 ALA A CA 1
ATOM 874 C C . ALA A 1 113 ? -13.427 -4.490 -2.472 1.00 97.38 113 ALA A C 1
ATOM 876 O O . ALA A 1 113 ? -14.056 -4.762 -1.446 1.00 97.38 113 ALA A O 1
ATOM 877 N N . ALA A 1 114 ? -13.543 -5.208 -3.593 1.00 97.50 114 ALA A N 1
ATOM 878 C CA . ALA A 1 114 ? -14.347 -6.415 -3.757 1.00 97.50 114 ALA A CA 1
ATOM 879 C C . ALA A 1 114 ? -13.572 -7.719 -3.470 1.00 97.50 114 ALA A C 1
ATOM 881 O O . ALA A 1 114 ? -14.193 -8.776 -3.403 1.00 97.50 114 ALA A O 1
ATOM 882 N N . ALA A 1 115 ? -12.263 -7.673 -3.204 1.00 98.38 115 ALA A N 1
ATOM 883 C CA . ALA A 1 115 ? -11.425 -8.856 -2.989 1.00 98.38 115 ALA A CA 1
ATOM 884 C C . ALA A 1 115 ? -11.865 -9.728 -1.803 1.00 98.38 115 ALA A C 1
ATOM 886 O O . ALA A 1 115 ? -12.326 -9.185 -0.798 1.00 98.38 115 ALA A O 1
ATOM 887 N N . PRO A 1 116 ? -11.716 -11.063 -1.849 1.00 98.38 116 PRO A N 1
ATOM 888 C CA . PRO A 1 116 ? -11.942 -11.931 -0.694 1.00 98.38 116 PRO A CA 1
ATOM 889 C C . PRO A 1 116 ? -11.083 -11.539 0.516 1.00 98.38 116 PRO A C 1
ATOM 891 O O . PRO A 1 116 ? -9.951 -11.078 0.369 1.00 98.38 116 PRO A O 1
ATOM 894 N N . LEU A 1 117 ? -11.607 -11.756 1.729 1.00 98.00 117 LEU A N 1
ATOM 895 C CA . LEU A 1 117 ? -10.923 -11.379 2.974 1.00 98.00 117 LEU A CA 1
ATOM 896 C C . LEU A 1 117 ? -9.489 -11.933 3.088 1.00 98.00 117 LEU A C 1
ATOM 898 O O . LEU A 1 117 ? -8.620 -11.148 3.446 1.00 98.00 117 LEU A O 1
ATOM 902 N N . PRO A 1 118 ? -9.175 -13.193 2.720 1.00 98.56 118 PRO A N 1
ATOM 903 C CA . PRO A 1 118 ? -7.792 -13.677 2.781 1.00 98.56 118 PRO A CA 1
ATOM 904 C C . PRO A 1 118 ? -6.798 -12.843 1.956 1.00 98.56 118 PRO A C 1
ATOM 906 O O . PRO A 1 118 ? -5.659 -12.656 2.372 1.00 98.56 118 PRO A O 1
ATOM 909 N N . SER A 1 119 ? -7.224 -12.314 0.805 1.00 98.50 119 SER A N 1
ATOM 910 C CA . SER A 1 119 ? -6.389 -11.445 -0.032 1.00 98.50 119 SER A CA 1
ATOM 911 C C . SER A 1 119 ? -6.232 -10.050 0.574 1.00 98.50 119 SER A C 1
ATOM 913 O O . SER A 1 119 ? -5.152 -9.472 0.507 1.00 98.50 119 SER A O 1
ATOM 915 N N . LEU A 1 120 ? -7.288 -9.524 1.202 1.00 98.25 120 LEU A N 1
ATOM 916 C CA . LEU A 1 120 ? -7.241 -8.256 1.933 1.00 98.25 120 LEU A CA 1
ATOM 917 C C . LEU A 1 120 ? -6.349 -8.352 3.183 1.00 98.25 120 LEU A C 1
ATOM 919 O O . LEU A 1 120 ? -5.535 -7.463 3.418 1.00 98.25 120 LEU A O 1
ATOM 923 N N . ASP A 1 121 ? -6.442 -9.448 3.937 1.00 98.12 121 ASP A N 1
ATOM 924 C CA . ASP A 1 121 ? -5.606 -9.707 5.116 1.00 98.12 121 ASP A CA 1
ATOM 925 C C . ASP A 1 121 ? -4.121 -9.837 4.728 1.00 98.12 121 ASP A C 1
ATOM 927 O O . ASP A 1 121 ? -3.250 -9.341 5.442 1.00 98.12 121 ASP A O 1
ATOM 931 N N . ALA A 1 122 ? -3.811 -10.425 3.564 1.00 98.12 122 ALA A N 1
ATOM 932 C CA . ALA A 1 122 ? -2.441 -10.469 3.047 1.00 98.12 122 ALA A CA 1
ATOM 933 C C . ALA A 1 122 ? -1.871 -9.064 2.775 1.00 98.12 122 ALA A C 1
ATOM 935 O O . ALA A 1 122 ? -0.700 -8.807 3.061 1.00 98.12 122 ALA A O 1
ATOM 936 N N . VAL A 1 123 ? -2.699 -8.144 2.268 1.00 97.56 123 VAL A N 1
ATOM 937 C CA . VAL A 1 123 ? -2.309 -6.743 2.048 1.00 97.56 123 VAL A CA 1
ATOM 938 C C . VAL A 1 123 ? -2.101 -6.029 3.378 1.00 97.56 123 VAL A C 1
ATOM 940 O O . VAL A 1 123 ? -1.052 -5.422 3.567 1.00 97.56 123 VAL A O 1
ATOM 943 N N . ALA A 1 124 ? -3.044 -6.142 4.319 1.00 96.69 124 ALA A N 1
ATOM 944 C CA . ALA A 1 124 ? -2.912 -5.535 5.646 1.00 96.69 124 ALA A CA 1
ATOM 945 C C . ALA A 1 124 ? -1.645 -6.019 6.378 1.00 96.69 124 ALA A C 1
ATOM 947 O O . ALA A 1 124 ? -0.906 -5.209 6.941 1.00 96.69 124 ALA A O 1
ATOM 948 N N . GLY A 1 125 ? -1.328 -7.314 6.274 1.00 96.56 125 GLY A N 1
ATOM 949 C CA . GLY A 1 125 ? -0.094 -7.878 6.813 1.00 96.56 125 GLY A CA 1
ATOM 950 C C . GLY A 1 125 ? 1.167 -7.240 6.219 1.00 96.56 125 GLY A C 1
ATOM 951 O O . GLY A 1 125 ? 2.081 -6.895 6.969 1.00 96.56 125 GLY A O 1
ATOM 952 N N . LYS A 1 126 ? 1.202 -7.029 4.896 1.00 96.38 126 LYS A N 1
ATOM 953 C CA . LYS A 1 126 ? 2.334 -6.384 4.209 1.00 96.38 126 LYS A CA 1
ATOM 954 C C . LYS A 1 126 ? 2.462 -4.897 4.519 1.00 96.38 126 LYS A C 1
ATOM 956 O O . LYS A 1 126 ? 3.568 -4.438 4.787 1.00 96.38 126 LYS A O 1
ATOM 961 N N . GLU A 1 127 ? 1.344 -4.182 4.596 1.00 95.62 127 GLU A N 1
ATOM 962 C CA . GLU A 1 127 ? 1.308 -2.785 5.045 1.00 95.62 127 GLU A CA 1
ATOM 963 C C . GLU A 1 127 ? 1.873 -2.637 6.463 1.00 95.62 127 GLU A C 1
ATOM 965 O O . GLU A 1 127 ? 2.675 -1.745 6.735 1.00 95.62 127 GLU A O 1
ATOM 970 N N . ARG A 1 128 ? 1.520 -3.552 7.371 1.00 95.44 128 ARG A N 1
ATOM 971 C CA . ARG A 1 128 ? 2.045 -3.552 8.739 1.00 95.44 128 ARG A CA 1
ATOM 972 C C . ARG A 1 128 ? 3.547 -3.847 8.786 1.00 95.44 128 ARG A C 1
ATOM 974 O O . ARG A 1 128 ? 4.259 -3.184 9.536 1.00 95.44 128 ARG A O 1
ATOM 981 N N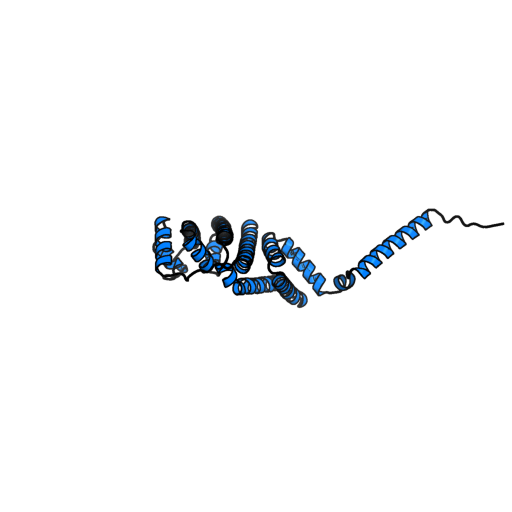 . GLU A 1 129 ? 4.036 -4.811 7.999 1.00 95.69 129 GLU A N 1
ATOM 982 C CA . GLU A 1 129 ? 5.479 -5.083 7.862 1.00 95.69 129 GLU A CA 1
ATOM 983 C C . GLU A 1 129 ? 6.231 -3.845 7.349 1.00 95.69 129 GLU A C 1
ATOM 985 O O . GLU A 1 129 ? 7.255 -3.465 7.921 1.00 95.69 129 GLU A O 1
ATOM 990 N N . LEU A 1 130 ? 5.699 -3.189 6.314 1.00 94.31 130 LEU A N 1
ATOM 991 C CA . LEU A 1 130 ? 6.265 -1.972 5.741 1.00 94.31 130 LEU A CA 1
ATOM 992 C C . LEU A 1 130 ? 6.307 -0.829 6.759 1.00 94.31 130 LEU A C 1
ATOM 994 O O . LEU A 1 130 ? 7.370 -0.251 6.978 1.00 94.31 130 LEU A O 1
ATOM 998 N N . LEU A 1 131 ? 5.188 -0.526 7.417 1.00 93.88 131 LEU A N 1
ATOM 999 C CA . LEU A 1 131 ? 5.123 0.551 8.404 1.00 93.88 131 LEU A CA 1
ATOM 1000 C C . LEU A 1 131 ? 6.025 0.280 9.608 1.00 93.88 131 LEU A C 1
ATOM 1002 O O . LEU A 1 131 ? 6.658 1.207 10.098 1.00 93.88 131 LEU A O 1
ATOM 1006 N N . ALA A 1 132 ? 6.148 -0.971 10.060 1.00 93.88 132 ALA A N 1
ATOM 1007 C CA . ALA A 1 132 ? 7.081 -1.323 11.129 1.00 93.88 132 ALA A CA 1
ATOM 1008 C C . ALA A 1 132 ? 8.549 -1.112 10.707 1.00 93.88 132 ALA A C 1
ATOM 1010 O O . ALA A 1 132 ? 9.354 -0.627 11.504 1.00 93.88 132 ALA A O 1
ATOM 1011 N N . SER A 1 133 ? 8.896 -1.436 9.455 1.00 94.12 133 SER A N 1
ATOM 1012 C CA . SER A 1 133 ? 10.226 -1.161 8.894 1.00 94.12 133 SER A CA 1
ATOM 1013 C C . SER A 1 133 ? 10.490 0.343 8.796 1.00 94.12 133 SER A C 1
ATOM 1015 O O . SER A 1 133 ? 11.515 0.820 9.281 1.00 94.12 133 SER A O 1
ATOM 1017 N N . LEU A 1 134 ? 9.546 1.108 8.236 1.00 92.94 134 LEU A N 1
ATOM 1018 C CA . LEU A 1 134 ? 9.654 2.564 8.124 1.00 92.94 134 LEU A CA 1
ATOM 1019 C C . LEU A 1 134 ? 9.711 3.230 9.502 1.00 92.94 134 LEU A C 1
ATOM 1021 O O . LEU A 1 134 ? 10.499 4.143 9.695 1.00 92.94 134 LEU A O 1
ATOM 1025 N N . GLN A 1 135 ? 8.944 2.766 10.490 1.00 93.38 135 GLN A N 1
ATOM 1026 C CA . GLN A 1 135 ? 8.997 3.307 11.850 1.00 93.38 135 GLN A CA 1
ATOM 1027 C C . GLN A 1 135 ? 10.389 3.164 12.471 1.00 93.38 135 GLN A C 1
ATOM 1029 O O . GLN A 1 135 ? 10.847 4.060 13.176 1.00 93.38 135 GLN A O 1
ATOM 1034 N N . ARG A 1 136 ? 11.037 2.018 12.251 1.00 92.25 136 ARG A N 1
ATOM 1035 C CA . ARG A 1 136 ? 12.343 1.706 12.833 1.00 92.25 136 ARG A CA 1
ATOM 1036 C C . ARG A 1 136 ? 13.464 2.482 12.151 1.00 92.25 136 ARG A C 1
ATOM 1038 O O . ARG A 1 136 ? 14.352 2.979 12.840 1.00 92.25 136 ARG A O 1
ATOM 1045 N N . ASP A 1 137 ? 13.422 2.548 10.825 1.00 89.38 137 ASP A N 1
ATOM 1046 C CA . ASP A 1 137 ? 14.551 3.030 10.033 1.00 89.38 137 ASP A CA 1
ATOM 1047 C C . ASP A 1 137 ? 14.374 4.501 9.629 1.00 89.38 137 ASP A C 1
ATOM 1049 O O . ASP A 1 137 ? 15.341 5.261 9.656 1.00 89.38 137 ASP A O 1
ATOM 1053 N N . GLU A 1 138 ? 13.148 4.925 9.292 1.00 88.56 138 GLU A N 1
ATOM 1054 C CA . GLU A 1 138 ? 12.848 6.244 8.717 1.00 88.56 138 GLU A CA 1
ATOM 1055 C C . GLU A 1 138 ? 11.465 6.799 9.154 1.00 88.56 138 GLU A C 1
ATOM 1057 O O . GLU A 1 138 ? 10.520 6.864 8.356 1.00 88.56 138 GLU A O 1
ATOM 1062 N N . PRO A 1 139 ? 11.315 7.248 10.419 1.00 85.75 139 PRO A N 1
ATOM 1063 C CA . PRO A 1 139 ? 10.020 7.631 10.998 1.00 85.75 139 PRO A CA 1
ATOM 1064 C C . PRO A 1 139 ? 9.256 8.719 10.229 1.00 85.75 139 PRO A C 1
ATOM 1066 O O . PRO A 1 139 ? 8.026 8.735 10.242 1.00 85.75 139 PRO A O 1
ATOM 1069 N N . VAL A 1 140 ? 9.975 9.626 9.559 1.00 86.06 140 VAL A N 1
ATOM 1070 C CA . VAL A 1 140 ? 9.380 10.685 8.727 1.00 86.06 140 VAL A CA 1
ATOM 1071 C C . VAL A 1 140 ? 8.655 10.081 7.524 1.00 86.06 140 VAL A C 1
ATOM 1073 O O . VAL A 1 140 ? 7.491 10.398 7.298 1.00 86.06 140 VAL A O 1
ATOM 1076 N N . TYR A 1 141 ? 9.275 9.129 6.822 1.00 86.75 141 TYR A N 1
ATOM 1077 C CA . TYR A 1 141 ? 8.629 8.454 5.696 1.00 86.75 141 TYR A CA 1
ATOM 1078 C C . TYR A 1 141 ? 7.486 7.547 6.125 1.00 86.75 141 TYR A C 1
ATOM 1080 O O . TYR A 1 141 ? 6.513 7.422 5.386 1.00 86.75 141 TYR A O 1
ATOM 1088 N N . CYS A 1 142 ? 7.558 6.950 7.319 1.00 89.81 142 CYS A N 1
ATOM 1089 C CA . CYS A 1 142 ? 6.406 6.237 7.865 1.00 89.81 142 CYS A CA 1
ATOM 1090 C C . CYS A 1 142 ? 5.182 7.159 7.968 1.00 89.81 142 CYS A C 1
ATOM 1092 O O . CYS A 1 142 ? 4.090 6.769 7.563 1.00 89.81 142 CYS A O 1
ATOM 1094 N N . ALA A 1 143 ? 5.368 8.384 8.473 1.00 85.25 143 ALA A N 1
ATOM 1095 C CA . ALA A 1 143 ? 4.300 9.373 8.557 1.00 85.25 143 ALA A CA 1
ATOM 1096 C C . ALA A 1 143 ? 3.783 9.768 7.160 1.00 85.25 143 ALA A C 1
ATOM 1098 O O . ALA A 1 143 ? 2.583 9.675 6.902 1.00 85.25 143 ALA A O 1
ATOM 1099 N N . ASP A 1 144 ? 4.680 10.116 6.234 1.00 82.25 144 ASP A N 1
ATOM 1100 C CA . ASP A 1 144 ? 4.313 10.569 4.885 1.00 82.25 144 ASP A CA 1
ATOM 1101 C C . ASP A 1 144 ? 3.618 9.497 4.033 1.00 82.25 144 ASP A C 1
ATOM 1103 O O . ASP A 1 144 ? 2.728 9.807 3.234 1.00 82.25 144 ASP A O 1
ATOM 1107 N N . TYR A 1 145 ? 3.990 8.227 4.212 1.00 82.12 145 TYR A N 1
ATOM 1108 C CA . TYR A 1 145 ? 3.404 7.098 3.488 1.00 82.12 145 TYR A CA 1
ATOM 1109 C C . TYR A 1 145 ? 1.878 7.023 3.668 1.00 82.12 145 TYR A C 1
ATOM 1111 O O . TYR A 1 145 ? 1.144 6.727 2.727 1.00 82.12 145 TYR A O 1
ATOM 1119 N N . LEU A 1 146 ? 1.378 7.359 4.857 1.00 71.19 146 LEU A N 1
ATOM 1120 C CA . LEU A 1 146 ? -0.042 7.246 5.206 1.00 71.19 146 LEU A CA 1
ATOM 1121 C C . LEU A 1 146 ? -0.884 8.411 4.705 1.00 71.19 146 LEU A C 1
ATOM 1123 O O . LEU A 1 146 ? -2.057 8.236 4.362 1.00 71.19 146 LEU A O 1
ATOM 1127 N N . PHE A 1 147 ? -0.290 9.601 4.684 1.00 65.69 147 PHE A N 1
ATOM 1128 C CA . PHE A 1 147 ? -0.959 10.826 4.258 1.00 65.69 147 PHE A CA 1
ATOM 1129 C C . PHE A 1 147 ? -0.777 11.103 2.760 1.00 65.69 147 PHE A C 1
ATOM 1131 O O . PHE A 1 147 ? -1.269 12.115 2.263 1.00 65.69 147 PHE A O 1
ATOM 1138 N N . GLY A 1 148 ? -0.142 10.182 2.024 1.00 64.12 148 GLY A N 1
ATOM 1139 C CA . GLY A 1 148 ? 0.025 10.269 0.574 1.00 64.12 148 GLY A CA 1
ATOM 1140 C C . GLY A 1 148 ? 1.032 11.336 0.142 1.00 64.12 148 GLY A C 1
ATOM 1141 O O . GLY A 1 148 ? 0.953 11.828 -0.982 1.00 64.12 148 GLY A O 1
ATOM 1142 N N . THR A 1 149 ? 1.959 11.710 1.026 1.00 58.12 149 THR A N 1
ATOM 1143 C CA . THR A 1 149 ? 2.969 12.758 0.802 1.00 58.12 149 THR A CA 1
ATOM 1144 C C . THR A 1 149 ? 4.369 12.199 0.594 1.00 58.12 149 THR A C 1
ATOM 1146 O O . THR A 1 149 ? 5.326 12.969 0.593 1.00 58.12 149 THR A O 1
ATOM 1149 N N . LEU A 1 150 ? 4.510 10.882 0.396 1.00 64.50 150 LEU A N 1
ATOM 1150 C CA . LEU A 1 150 ? 5.814 10.244 0.243 1.00 64.50 150 LEU A CA 1
ATOM 1151 C C . LEU A 1 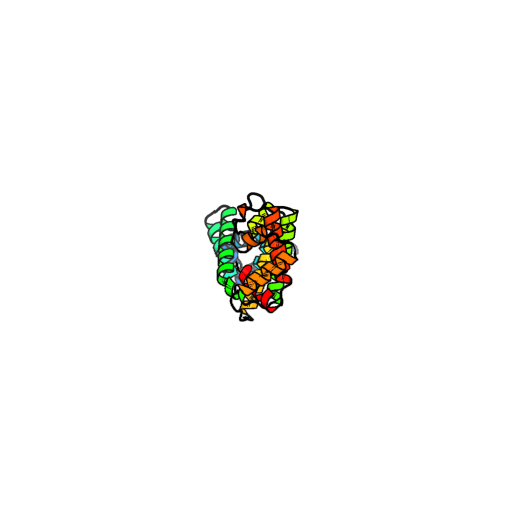150 ? 6.547 10.775 -1.000 1.00 64.50 150 LEU A C 1
ATOM 1153 O O . LEU A 1 150 ? 6.341 10.309 -2.120 1.00 64.50 150 LEU A O 1
ATOM 1157 N N . ILE A 1 151 ? 7.437 11.737 -0.780 1.00 61.53 151 ILE A N 1
ATOM 1158 C CA . ILE A 1 151 ? 8.436 12.195 -1.740 1.00 61.53 151 ILE A CA 1
ATOM 1159 C C . ILE A 1 151 ? 9.784 11.935 -1.070 1.00 61.53 151 ILE A C 1
ATOM 1161 O O . ILE A 1 151 ? 10.228 12.762 -0.271 1.00 61.53 151 ILE A O 1
ATOM 1165 N N . PRO A 1 152 ? 10.423 10.782 -1.330 1.00 60.16 152 PRO A N 1
ATOM 1166 C CA . PRO A 1 152 ? 11.723 10.495 -0.752 1.00 60.16 152 PRO A CA 1
ATOM 1167 C C . PRO A 1 152 ? 12.731 11.547 -1.215 1.00 60.16 152 PRO A C 1
ATOM 1169 O O . PRO A 1 152 ? 13.012 11.652 -2.408 1.00 60.16 152 PRO A O 1
ATOM 1172 N N . SER A 1 153 ? 13.255 12.350 -0.287 1.00 63.06 153 SER A N 1
ATOM 1173 C CA . SER A 1 153 ? 14.406 13.217 -0.561 1.00 63.06 153 SER A CA 1
ATOM 1174 C C . SER A 1 153 ? 15.706 12.417 -0.592 1.00 63.06 153 SER A C 1
ATOM 1176 O O . SER A 1 153 ? 16.655 12.812 -1.265 1.00 63.06 153 SER A O 1
ATOM 1178 N N . ASP A 1 154 ? 15.711 11.280 0.106 1.00 71.94 154 ASP A N 1
ATOM 1179 C CA . ASP A 1 154 ? 16.824 10.350 0.237 1.00 71.94 154 ASP A CA 1
ATOM 1180 C C . ASP A 1 154 ? 16.413 8.935 -0.203 1.00 71.94 154 ASP A C 1
ATOM 1182 O O . ASP A 1 154 ? 15.230 8.582 -0.141 1.00 71.94 154 ASP A O 1
ATOM 1186 N N . PRO A 1 155 ? 17.368 8.099 -0.648 1.00 76.81 155 PRO A N 1
ATOM 1187 C CA . PRO A 1 155 ? 17.089 6.710 -0.988 1.00 76.81 155 PRO A CA 1
ATOM 1188 C C . PRO A 1 155 ? 16.648 5.923 0.250 1.00 76.81 155 PRO A C 1
ATOM 1190 O O . PRO A 1 155 ? 17.382 5.868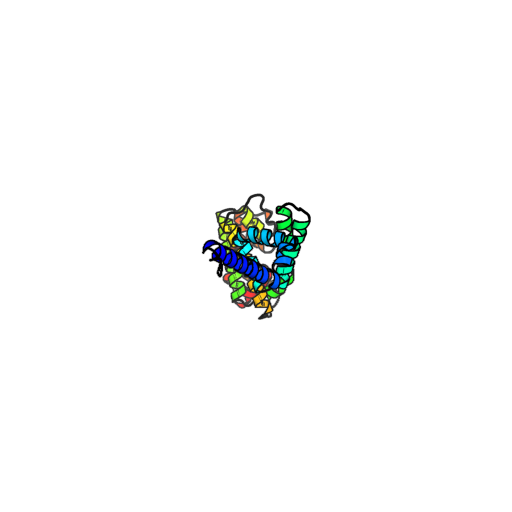 1.235 1.00 76.81 155 PRO A O 1
ATOM 1193 N N . LEU A 1 156 ? 15.493 5.262 0.162 1.00 83.44 156 LEU A N 1
ATOM 1194 C CA . LEU A 1 156 ? 14.999 4.366 1.208 1.00 83.44 156 LEU A CA 1
ATOM 1195 C C . LEU A 1 156 ? 15.960 3.191 1.438 1.00 83.44 156 LEU A C 1
ATOM 1197 O O . LEU A 1 156 ? 16.684 2.757 0.531 1.00 83.44 156 LEU A O 1
ATOM 1201 N N . SER A 1 157 ? 15.897 2.594 2.630 1.00 88.31 157 SER A N 1
ATOM 1202 C CA . SER A 1 157 ? 16.615 1.346 2.907 1.00 88.31 157 SER A CA 1
ATOM 1203 C C . SER A 1 157 ? 16.228 0.239 1.907 1.00 88.31 157 SER A C 1
ATOM 1205 O O . SER A 1 157 ? 15.121 0.213 1.352 1.00 88.31 157 SER A O 1
ATOM 1207 N N . GLN A 1 158 ? 17.138 -0.716 1.670 1.00 88.69 158 GLN A N 1
ATOM 1208 C CA . GLN A 1 158 ? 16.856 -1.855 0.785 1.00 88.69 158 GLN A CA 1
ATOM 1209 C C . GLN A 1 158 ? 15.664 -2.684 1.295 1.00 88.69 158 GLN A C 1
ATOM 1211 O O . GLN A 1 158 ? 14.890 -3.212 0.496 1.00 88.69 158 GLN A O 1
ATOM 1216 N N . GLU A 1 159 ? 15.503 -2.783 2.618 1.00 91.62 159 GLU A N 1
ATOM 1217 C CA . GLU A 1 159 ? 14.383 -3.484 3.247 1.00 91.62 159 GLU A CA 1
ATOM 1218 C C . GLU A 1 159 ? 13.056 -2.761 2.995 1.00 91.62 159 GLU A C 1
ATOM 1220 O O . GLU A 1 159 ? 12.124 -3.395 2.498 1.00 91.62 159 GLU A O 1
ATOM 1225 N N . SER A 1 160 ? 12.991 -1.448 3.239 1.00 90.38 160 SER A N 1
ATOM 1226 C CA . SER A 1 160 ? 11.798 -0.633 2.982 1.00 90.38 160 SER A CA 1
ATOM 1227 C C . SER A 1 160 ? 11.421 -0.650 1.501 1.00 90.38 160 SER A C 1
ATOM 1229 O O . SER A 1 160 ? 10.265 -0.883 1.161 1.00 90.38 160 SER A O 1
ATOM 1231 N N . SER A 1 161 ? 12.402 -0.512 0.604 1.00 88.25 161 SER A N 1
ATOM 1232 C CA . SER A 1 161 ? 12.181 -0.582 -0.849 1.00 88.25 161 SER A CA 1
ATOM 1233 C C . SER A 1 161 ? 11.599 -1.934 -1.280 1.00 88.25 161 SER A C 1
ATOM 1235 O O . SER A 1 161 ? 10.662 -1.993 -2.077 1.00 88.25 161 SER A O 1
ATOM 1237 N N . ARG A 1 162 ? 12.117 -3.039 -0.727 1.00 92.25 162 ARG A N 1
ATOM 1238 C CA . ARG A 1 162 ? 11.571 -4.383 -0.966 1.00 92.25 162 ARG A CA 1
ATOM 1239 C C . ARG A 1 162 ? 10.136 -4.498 -0.444 1.00 92.25 162 ARG A C 1
ATOM 1241 O O . ARG A 1 162 ? 9.280 -5.007 -1.163 1.00 92.25 162 ARG A O 1
ATOM 1248 N N . LEU A 1 163 ? 9.868 -4.031 0.776 1.00 94.06 163 LEU A N 1
ATOM 1249 C CA . LEU A 1 163 ? 8.542 -4.104 1.400 1.00 94.06 163 LEU A CA 1
ATOM 1250 C C . LEU A 1 163 ? 7.496 -3.253 0.670 1.00 94.06 163 LEU A C 1
ATOM 1252 O O . LEU A 1 163 ? 6.356 -3.695 0.551 1.00 94.06 163 LEU A O 1
ATOM 1256 N N . ILE A 1 164 ? 7.872 -2.094 0.120 1.00 90.81 164 ILE A N 1
ATOM 1257 C CA . ILE A 1 164 ? 6.997 -1.289 -0.750 1.00 90.81 164 ILE A CA 1
ATOM 1258 C C . ILE A 1 164 ? 6.562 -2.112 -1.963 1.00 90.81 164 ILE A C 1
ATOM 1260 O O . ILE A 1 164 ? 5.367 -2.236 -2.232 1.00 90.81 164 ILE A O 1
ATOM 1264 N N . GLY A 1 165 ? 7.517 -2.732 -2.659 1.00 91.44 165 GLY A N 1
ATOM 1265 C CA . GLY A 1 165 ? 7.221 -3.557 -3.826 1.00 91.44 165 GLY A CA 1
ATOM 1266 C C . GLY A 1 165 ? 6.382 -4.797 -3.511 1.00 91.44 165 GLY A C 1
ATOM 1267 O O . GLY A 1 165 ? 5.441 -5.107 -4.238 1.00 91.44 165 GLY A O 1
ATOM 1268 N N . GLU A 1 166 ? 6.655 -5.481 -2.396 1.00 95.44 166 GLU A N 1
ATOM 1269 C CA . GLU A 1 166 ? 5.843 -6.618 -1.938 1.00 95.44 166 GLU A CA 1
ATOM 1270 C C . GLU A 1 166 ? 4.421 -6.205 -1.539 1.00 95.44 166 GLU A C 1
ATOM 1272 O O . GLU A 1 166 ? 3.469 -6.934 -1.820 1.00 95.44 166 GLU A O 1
ATOM 1277 N N . THR A 1 167 ? 4.264 -5.033 -0.922 1.00 95.38 167 THR A N 1
ATOM 1278 C CA . THR A 1 167 ? 2.953 -4.470 -0.571 1.00 95.38 167 THR A CA 1
ATOM 1279 C C . THR A 1 167 ? 2.164 -4.120 -1.831 1.00 95.38 167 THR A C 1
ATOM 1281 O O . THR A 1 167 ? 1.001 -4.507 -1.962 1.00 95.38 167 THR A O 1
ATOM 1284 N N . ALA A 1 168 ? 2.806 -3.475 -2.809 1.00 94.12 168 ALA A N 1
ATOM 1285 C CA . ALA A 1 168 ? 2.205 -3.199 -4.110 1.00 94.12 168 ALA A CA 1
ATOM 1286 C C . ALA A 1 168 ? 1.810 -4.497 -4.838 1.00 94.12 168 ALA A C 1
ATOM 1288 O O . ALA A 1 168 ? 0.683 -4.607 -5.318 1.00 94.12 168 ALA A O 1
ATOM 1289 N N . ALA A 1 169 ? 2.677 -5.513 -4.853 1.00 96.44 169 ALA A N 1
ATOM 1290 C CA . ALA A 1 169 ? 2.379 -6.820 -5.438 1.00 96.44 169 ALA A CA 1
ATOM 1291 C C . ALA A 1 169 ? 1.174 -7.503 -4.766 1.00 96.44 169 ALA A C 1
ATOM 1293 O O . ALA A 1 169 ? 0.293 -8.017 -5.459 1.00 96.44 169 ALA A O 1
ATOM 1294 N N . ALA A 1 170 ? 1.088 -7.462 -3.431 1.00 98.00 170 ALA A N 1
ATOM 1295 C CA . ALA A 1 170 ? -0.059 -7.984 -2.690 1.00 98.00 170 ALA A CA 1
ATOM 1296 C C . ALA A 1 170 ? -1.358 -7.248 -3.061 1.00 98.00 170 ALA A C 1
ATOM 1298 O O . ALA A 1 170 ? -2.399 -7.888 -3.227 1.00 98.00 170 ALA A O 1
ATOM 1299 N N . ARG A 1 171 ? -1.305 -5.922 -3.264 1.00 97.81 171 ARG A N 1
ATOM 1300 C CA . ARG A 1 171 ? -2.455 -5.136 -3.747 1.00 97.81 171 ARG A CA 1
ATOM 1301 C C . ARG A 1 171 ? -2.891 -5.579 -5.146 1.00 97.81 171 ARG A C 1
ATOM 1303 O O . ARG A 1 171 ? -4.083 -5.807 -5.343 1.00 97.81 171 ARG A O 1
ATOM 1310 N N . VAL A 1 172 ? -1.955 -5.784 -6.081 1.00 98.19 172 VAL A N 1
ATOM 1311 C CA . VAL A 1 172 ? -2.264 -6.311 -7.429 1.00 98.19 172 VAL A CA 1
ATOM 1312 C C . VAL A 1 172 ? -2.939 -7.681 -7.343 1.00 98.19 172 VAL A C 1
ATOM 1314 O O . VAL A 1 172 ? -3.957 -7.922 -7.990 1.00 98.19 172 VAL A O 1
ATOM 1317 N N . GLN A 1 173 ? -2.422 -8.576 -6.502 1.00 98.56 173 GLN A N 1
ATOM 1318 C CA . GLN A 1 173 ? -3.013 -9.900 -6.299 1.00 98.56 173 GLN A CA 1
ATOM 1319 C C . GLN A 1 173 ? -4.415 -9.820 -5.679 1.00 98.56 173 GLN A C 1
ATOM 1321 O O . GLN A 1 173 ? -5.307 -10.562 -6.089 1.00 98.56 173 GLN A O 1
ATOM 1326 N N . ALA A 1 174 ? -4.642 -8.904 -4.734 1.00 98.62 174 ALA A N 1
ATOM 1327 C CA . ALA A 1 174 ? -5.967 -8.661 -4.173 1.00 98.62 174 ALA A CA 1
ATOM 1328 C C . ALA A 1 174 ? -6.943 -8.110 -5.224 1.00 98.62 174 ALA A C 1
ATOM 1330 O O . ALA A 1 174 ? -8.069 -8.593 -5.304 1.00 98.62 174 ALA A O 1
ATOM 1331 N N . MET A 1 175 ? -6.511 -7.183 -6.086 1.00 98.62 175 MET A N 1
ATOM 1332 C CA . MET A 1 175 ? -7.312 -6.708 -7.224 1.00 98.62 175 MET A CA 1
ATOM 1333 C C . MET A 1 175 ? -7.697 -7.863 -8.152 1.00 98.62 175 MET A C 1
ATOM 1335 O O . MET A 1 175 ? -8.867 -8.020 -8.492 1.00 98.62 175 MET A O 1
ATOM 1339 N N . ALA A 1 176 ? -6.740 -8.721 -8.514 1.00 98.56 176 ALA A N 1
ATOM 1340 C CA . ALA A 1 176 ? -7.004 -9.893 -9.345 1.00 98.56 176 ALA A CA 1
ATOM 1341 C C . ALA A 1 176 ? -8.011 -10.851 -8.685 1.00 98.56 176 ALA A C 1
ATOM 1343 O O . ALA A 1 176 ? -8.949 -11.318 -9.335 1.00 98.56 176 ALA A O 1
ATOM 1344 N N . ALA A 1 177 ? -7.855 -11.100 -7.381 1.00 98.56 177 ALA A N 1
ATOM 1345 C CA . ALA A 1 177 ? -8.764 -11.939 -6.610 1.00 98.56 177 ALA A CA 1
ATOM 1346 C C . ALA A 1 177 ? -10.177 -11.346 -6.540 1.00 98.56 177 ALA A C 1
ATOM 1348 O O . ALA A 1 177 ? -11.145 -12.077 -6.719 1.00 98.56 177 ALA A O 1
ATOM 1349 N N . GLY A 1 178 ? -10.314 -10.033 -6.343 1.00 98.25 178 GLY A N 1
ATOM 1350 C CA . GLY A 1 178 ? -11.616 -9.368 -6.341 1.00 98.25 178 GLY A CA 1
ATOM 1351 C C . GLY A 1 178 ? -12.271 -9.296 -7.706 1.00 98.25 178 GLY A C 1
ATOM 1352 O O . GLY A 1 178 ? -13.485 -9.434 -7.797 1.00 98.25 178 GLY A O 1
ATOM 1353 N N . ARG A 1 179 ? -11.490 -9.193 -8.782 1.00 97.88 179 ARG A N 1
ATOM 1354 C CA . ARG A 1 179 ? -12.007 -9.330 -10.146 1.00 97.88 179 ARG A CA 1
ATOM 1355 C C . ARG A 1 179 ? -12.565 -10.730 -10.409 1.00 97.88 179 ARG A C 1
ATOM 1357 O O . ARG A 1 179 ? -13.581 -10.861 -11.088 1.00 97.88 179 ARG A O 1
ATOM 1364 N N . ALA A 1 180 ? -11.894 -11.761 -9.895 1.00 98.31 180 ALA A N 1
ATOM 1365 C CA . ALA A 1 180 ? -12.286 -13.158 -10.070 1.00 98.31 180 ALA A CA 1
ATOM 1366 C C . ALA A 1 180 ? -13.457 -13.580 -9.163 1.00 98.31 180 ALA A C 1
ATOM 1368 O O . ALA A 1 180 ? -14.312 -14.352 -9.595 1.00 98.31 180 ALA A O 1
ATOM 1369 N N . ASP A 1 181 ? -13.501 -13.077 -7.929 1.00 97.94 181 ASP A N 1
ATOM 1370 C CA . ASP A 1 181 ? -14.501 -13.398 -6.909 1.00 97.94 181 ASP A CA 1
ATOM 1371 C C . ASP A 1 181 ? -14.963 -12.124 -6.180 1.00 97.94 181 ASP A C 1
ATOM 1373 O O . ASP A 1 181 ? -14.462 -11.757 -5.112 1.00 97.94 181 ASP A O 1
ATOM 1377 N N . GLN A 1 182 ? -15.924 -11.428 -6.794 1.00 97.06 182 GLN A N 1
ATOM 1378 C CA . GLN A 1 182 ? -16.440 -10.156 -6.293 1.00 97.06 182 GLN A CA 1
ATOM 1379 C C . GLN A 1 182 ? -17.306 -10.346 -5.044 1.00 97.06 182 GLN A C 1
ATOM 1381 O O . GLN A 1 182 ? -18.433 -10.843 -5.105 1.00 97.06 182 GLN A O 1
ATOM 1386 N N . GLN A 1 183 ? -16.822 -9.8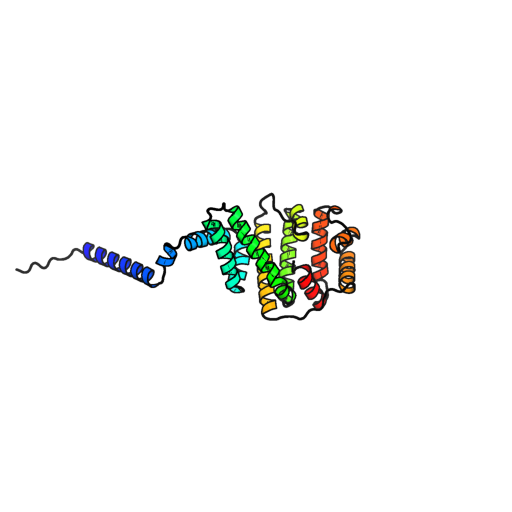44 -3.913 1.00 97.31 183 GLN A N 1
ATOM 1387 C CA . GLN A 1 183 ? -17.573 -9.798 -2.666 1.00 97.31 183 GLN A CA 1
ATOM 1388 C C . GLN A 1 183 ? -18.334 -8.474 -2.549 1.00 97.31 183 GLN A C 1
ATOM 1390 O O . GLN A 1 183 ? -17.742 -7.393 -2.506 1.00 97.31 183 GLN A O 1
ATOM 1395 N N . LEU A 1 184 ? -19.664 -8.550 -2.451 1.00 93.12 184 LEU A N 1
ATOM 1396 C CA . LEU A 1 184 ? -20.495 -7.371 -2.214 1.00 93.12 184 LEU A CA 1
ATOM 1397 C C . LEU A 1 184 ? -20.275 -6.850 -0.789 1.00 93.12 184 LEU A C 1
ATOM 1399 O O . LEU A 1 184 ? -20.472 -7.572 0.190 1.00 93.12 184 LEU A O 1
ATOM 1403 N N . ARG A 1 185 ? -19.925 -5.569 -0.673 1.00 91.75 185 ARG A N 1
ATOM 1404 C CA . ARG A 1 185 ? -19.733 -4.888 0.610 1.00 91.75 185 ARG A CA 1
ATOM 1405 C C . ARG A 1 185 ? -20.548 -3.605 0.653 1.00 91.75 185 ARG A C 1
ATOM 1407 O O . ARG A 1 185 ? -20.598 -2.866 -0.326 1.00 91.75 185 ARG A O 1
ATOM 1414 N N . LEU A 1 186 ? -21.186 -3.358 1.794 1.00 91.06 186 LEU A N 1
ATOM 1415 C CA . LEU A 1 186 ? -21.856 -2.086 2.070 1.00 91.06 186 LEU A CA 1
ATOM 1416 C C . LEU A 1 186 ? -20.819 -0.973 2.254 1.00 91.06 186 LEU A C 1
ATOM 1418 O O . LEU A 1 186 ? -19.636 -1.252 2.408 1.00 91.06 186 LEU A O 1
ATOM 1422 N N . ASP A 1 187 ? -21.246 0.284 2.245 1.00 93.00 187 ASP A N 1
ATOM 1423 C CA . ASP A 1 187 ? -20.345 1.392 2.559 1.00 93.00 187 ASP A CA 1
ATOM 1424 C C . ASP A 1 187 ? -20.034 1.488 4.058 1.00 93.00 187 ASP A C 1
ATOM 1426 O O . ASP A 1 187 ? -20.759 0.969 4.913 1.00 93.00 187 ASP A O 1
ATOM 1430 N N . ILE A 1 188 ? -18.934 2.175 4.375 1.00 94.19 188 ILE A N 1
ATOM 1431 C CA . ILE A 1 188 ? -18.583 2.511 5.753 1.00 94.19 188 ILE A CA 1
ATOM 1432 C C . ILE A 1 188 ? -19.644 3.466 6.307 1.00 94.19 188 ILE A C 1
ATOM 1434 O O . ILE A 1 188 ? -19.843 4.569 5.803 1.00 94.19 188 ILE A O 1
ATOM 1438 N N . THR A 1 189 ? -20.314 3.038 7.374 1.00 95.94 189 THR A N 1
ATOM 1439 C CA . THR A 1 189 ? -21.244 3.878 8.142 1.00 95.94 189 THR A CA 1
ATOM 1440 C C . THR A 1 189 ? -20.530 4.555 9.316 1.00 95.94 189 THR A C 1
ATOM 1442 O O . THR A 1 189 ? -19.546 3.990 9.800 1.00 95.94 189 THR A O 1
ATOM 1445 N N . PRO A 1 190 ? -21.066 5.660 9.871 1.00 95.81 190 PRO A N 1
ATOM 1446 C CA . PRO A 1 190 ? -20.535 6.268 11.094 1.00 95.81 190 PRO A CA 1
ATOM 1447 C C . PRO A 1 190 ? -20.344 5.267 12.241 1.00 95.81 190 PRO A C 1
ATOM 1449 O O . PRO A 1 190 ? -19.269 5.201 12.811 1.00 95.81 190 PRO A O 1
ATOM 1452 N N . ALA A 1 191 ? -21.303 4.361 12.468 1.00 95.81 191 ALA A N 1
ATOM 1453 C CA . ALA A 1 191 ? -21.204 3.348 13.525 1.00 95.81 191 ALA A CA 1
ATOM 1454 C C . ALA A 1 191 ? -20.027 2.361 13.358 1.00 95.81 191 ALA A C 1
ATOM 1456 O O . ALA A 1 191 ? -19.589 1.742 14.326 1.00 95.81 191 ALA A O 1
ATOM 1457 N N . ILE A 1 192 ? -19.530 2.172 12.131 1.00 96.38 192 ILE A N 1
ATOM 1458 C CA . ILE A 1 192 ? -18.349 1.336 11.863 1.00 96.38 192 ILE A CA 1
ATOM 1459 C C . ILE A 1 192 ? -17.073 2.114 12.191 1.00 96.38 192 ILE A C 1
ATOM 1461 O O . ILE A 1 192 ? -16.151 1.530 12.754 1.00 96.38 192 ILE A O 1
ATOM 1465 N N . LEU A 1 193 ? -17.039 3.414 11.883 1.00 96.25 193 LEU A N 1
ATOM 1466 C CA . LEU A 1 193 ? -15.933 4.298 12.256 1.00 96.25 193 LEU A CA 1
ATOM 1467 C C . LEU A 1 193 ? -15.865 4.492 13.772 1.00 96.25 193 LEU A C 1
ATOM 1469 O O . LEU A 1 193 ? -14.783 4.369 14.329 1.00 96.25 193 LEU A O 1
ATOM 1473 N N . ASP A 1 194 ? -17.006 4.681 14.437 1.00 96.25 194 ASP A N 1
ATOM 1474 C CA . ASP A 1 194 ? -17.087 4.772 15.899 1.00 96.25 194 ASP A CA 1
ATOM 1475 C C . ASP A 1 194 ? -16.555 3.489 16.554 1.00 96.25 194 ASP A C 1
ATOM 1477 O O . ASP A 1 194 ? -15.721 3.542 17.452 1.00 96.25 194 ASP A O 1
ATOM 1481 N N . GLY A 1 195 ? -16.958 2.316 16.046 1.00 96.69 195 GLY A N 1
ATOM 1482 C CA . GLY A 1 195 ? -16.449 1.034 16.539 1.00 96.69 195 GLY A CA 1
ATOM 1483 C C . GLY A 1 195 ? -14.943 0.845 16.314 1.00 96.69 195 GLY A C 1
ATOM 1484 O O . GLY A 1 195 ? -14.261 0.275 17.169 1.00 96.69 195 GLY A O 1
ATOM 1485 N N . LEU A 1 196 ? -14.408 1.338 15.191 1.00 97.12 196 LEU A N 1
ATOM 1486 C CA . LEU A 1 196 ? -12.964 1.363 14.957 1.00 97.12 196 LEU A CA 1
ATOM 1487 C C . LEU A 1 196 ? -12.270 2.319 15.939 1.00 97.12 196 LEU A C 1
ATOM 1489 O O . LEU A 1 196 ? -11.267 1.937 16.532 1.00 97.12 196 LEU A O 1
ATOM 1493 N N . ALA A 1 197 ? -12.814 3.518 16.158 1.00 97.56 197 ALA A N 1
ATOM 1494 C CA . ALA A 1 197 ? -12.275 4.504 17.093 1.00 97.56 197 ALA A CA 1
ATOM 1495 C C . ALA A 1 197 ? -12.243 3.979 18.537 1.00 97.56 197 ALA A C 1
ATOM 1497 O O . ALA A 1 197 ? -11.241 4.162 19.230 1.00 97.56 197 ALA A O 1
ATOM 1498 N N . ASP A 1 198 ? -13.298 3.284 18.970 1.00 97.94 198 ASP A N 1
ATOM 1499 C CA . ASP A 1 198 ? -13.357 2.621 20.276 1.00 97.94 198 ASP A CA 1
ATOM 1500 C C . ASP A 1 198 ? -12.263 1.552 20.402 1.00 97.94 198 ASP A C 1
ATOM 1502 O O . ASP A 1 198 ? -11.529 1.534 21.388 1.00 97.94 198 ASP A O 1
ATOM 1506 N N . THR A 1 199 ? -12.077 0.728 19.365 1.00 97.88 199 THR A N 1
ATOM 1507 C CA . THR A 1 199 ? -11.019 -0.300 19.340 1.00 97.88 199 THR A CA 1
ATOM 1508 C C . THR A 1 199 ? -9.627 0.333 19.417 1.00 97.88 199 THR A C 1
ATOM 1510 O O . THR A 1 199 ? -8.793 -0.079 20.220 1.00 97.88 199 THR A O 1
ATOM 1513 N N . MET A 1 200 ? -9.390 1.397 18.646 1.00 97.81 200 MET A N 1
ATOM 1514 C CA . MET A 1 200 ? -8.130 2.140 18.675 1.00 97.81 200 MET A CA 1
ATOM 1515 C C . MET A 1 200 ? -7.853 2.758 20.046 1.00 97.81 200 MET A C 1
ATOM 1517 O O . MET A 1 200 ? -6.714 2.750 20.516 1.00 97.81 200 MET A O 1
ATOM 1521 N N . LYS A 1 201 ? -8.885 3.293 20.703 1.00 97.62 201 LYS A N 1
ATOM 1522 C CA . LYS A 1 201 ? -8.788 3.848 22.055 1.00 97.62 201 LYS A CA 1
ATOM 1523 C C . LYS A 1 201 ? -8.461 2.769 23.086 1.00 97.62 201 LYS A C 1
ATOM 1525 O O . LYS A 1 201 ? -7.612 3.010 23.945 1.00 97.62 201 LYS A O 1
ATOM 1530 N N . ASP A 1 202 ? -9.086 1.599 22.986 1.00 97.38 202 ASP A N 1
ATOM 1531 C CA . ASP A 1 202 ? -8.790 0.440 23.837 1.00 97.38 202 ASP A CA 1
ATOM 1532 C C . ASP A 1 202 ? -7.350 -0.061 23.626 1.00 97.38 202 ASP A C 1
ATOM 1534 O O . ASP A 1 202 ? -6.684 -0.477 24.576 1.00 97.38 202 ASP A O 1
ATOM 1538 N N . GLU A 1 203 ? -6.823 0.076 22.406 1.00 95.81 203 GLU A N 1
ATOM 1539 C CA . GLU A 1 203 ? -5.416 -0.164 22.060 1.00 95.81 203 GLU A CA 1
ATOM 1540 C C . GLU A 1 203 ? -4.482 1.006 22.438 1.00 95.81 203 GLU A C 1
ATOM 1542 O O . GLU A 1 203 ? -3.276 0.942 22.196 1.00 95.81 203 GLU A O 1
ATOM 1547 N N . GLY A 1 204 ? -4.994 2.067 23.070 1.00 96.69 204 GLY A N 1
ATOM 1548 C CA . GLY A 1 204 ? -4.207 3.163 23.640 1.00 96.69 204 GLY A CA 1
ATOM 1549 C C . GLY A 1 204 ? -4.043 4.401 22.755 1.00 96.69 204 GLY A C 1
ATOM 1550 O O . GLY A 1 204 ? -3.224 5.260 23.086 1.00 96.69 204 GLY A O 1
ATOM 1551 N N . ALA A 1 205 ? -4.796 4.531 21.659 1.00 97.06 205 ALA A N 1
ATOM 1552 C CA . ALA A 1 205 ? -4.800 5.753 20.861 1.00 97.06 205 ALA A CA 1
ATOM 1553 C C . ALA A 1 205 ? -5.347 6.944 21.669 1.00 97.06 205 ALA A C 1
ATOM 1555 O O . ALA A 1 205 ? -6.404 6.883 22.304 1.00 97.06 205 ALA A O 1
ATOM 1556 N N . SER A 1 206 ? -4.625 8.061 21.629 1.00 97.38 206 SER A N 1
ATOM 1557 C CA . SER A 1 206 ? -5.059 9.318 22.237 1.00 97.38 206 SER A CA 1
ATOM 1558 C C . SER A 1 206 ? -6.177 9.985 21.429 1.00 97.38 206 SER A C 1
ATOM 1560 O O . SER A 1 206 ? -6.301 9.789 20.222 1.00 97.38 206 SER A O 1
ATOM 1562 N N . ALA A 1 207 ? -6.955 10.857 22.079 1.00 96.75 207 ALA A N 1
ATOM 1563 C CA . ALA A 1 207 ? -8.008 11.627 21.409 1.00 96.75 207 ALA A CA 1
ATOM 1564 C C . ALA A 1 207 ? -7.482 12.444 20.214 1.00 96.75 207 ALA A C 1
ATOM 1566 O O . ALA A 1 207 ? -8.176 12.590 19.214 1.00 96.75 207 ALA A O 1
ATOM 1567 N N . GLN A 1 208 ? -6.246 12.944 20.302 1.00 96.12 208 GLN A N 1
ATOM 1568 C CA . GLN A 1 208 ? -5.625 13.702 19.221 1.00 96.12 208 GLN A CA 1
ATOM 1569 C C . GLN A 1 208 ? -5.262 12.814 18.021 1.00 96.12 208 GLN A C 1
ATOM 1571 O O . GLN A 1 208 ? -5.483 13.216 16.884 1.00 96.12 208 GLN A O 1
ATOM 1576 N N . GLN A 1 209 ? -4.766 11.595 18.261 1.00 95.12 209 GLN A N 1
ATOM 1577 C CA . GLN A 1 209 ? -4.498 10.620 17.195 1.00 95.12 209 GLN A CA 1
ATOM 1578 C C . GLN A 1 209 ? -5.782 10.211 16.469 1.00 95.12 209 GLN A C 1
ATOM 1580 O O . GLN A 1 209 ? -5.810 10.190 15.241 1.00 95.12 209 GLN A O 1
ATOM 1585 N N . LEU A 1 210 ? -6.861 9.962 17.219 1.00 96.12 210 LEU A N 1
ATOM 1586 C CA . LEU A 1 210 ? -8.173 9.663 16.639 1.00 96.12 210 LEU A CA 1
ATOM 1587 C C . LEU A 1 210 ? -8.677 10.833 15.781 1.00 96.12 210 LEU A C 1
ATOM 1589 O O . LEU A 1 210 ? -9.085 10.616 14.644 1.00 96.12 210 LEU A O 1
ATOM 1593 N N . ALA A 1 211 ? -8.577 12.070 16.281 1.00 95.00 211 ALA A N 1
ATOM 1594 C CA . ALA A 1 211 ? -8.996 13.254 15.533 1.00 95.00 211 ALA A CA 1
ATOM 1595 C C . ALA A 1 211 ? -8.242 13.403 14.198 1.00 95.00 211 ALA A C 1
ATOM 1597 O O . ALA A 1 211 ? -8.851 13.741 13.189 1.00 95.00 211 ALA A O 1
ATOM 1598 N N . VAL A 1 212 ? -6.939 13.105 14.154 1.00 91.81 212 VAL A N 1
ATOM 1599 C CA . VAL A 1 212 ? -6.173 13.127 12.895 1.00 91.81 212 VAL A CA 1
ATOM 1600 C C . VAL A 1 212 ? -6.600 12.005 11.945 1.00 91.81 212 VAL A C 1
ATOM 1602 O O . VAL A 1 212 ? -6.826 12.260 10.765 1.00 91.81 212 VAL A O 1
ATOM 1605 N N . ILE A 1 213 ? -6.746 10.771 12.437 1.00 90.69 213 ILE A N 1
ATOM 1606 C CA . ILE A 1 213 ? -7.111 9.611 11.600 1.00 90.69 213 ILE A CA 1
ATOM 1607 C C . ILE A 1 213 ? -8.475 9.795 10.934 1.00 90.69 213 ILE A C 1
ATOM 1609 O O . ILE A 1 213 ? -8.638 9.468 9.756 1.00 90.69 213 ILE A O 1
ATOM 1613 N N . PHE A 1 214 ? -9.454 10.303 11.683 1.00 92.00 214 PHE A N 1
ATOM 1614 C CA . PHE A 1 214 ? -10.823 10.473 11.197 1.00 92.00 214 PHE A CA 1
ATOM 1615 C C . PHE A 1 214 ? -11.070 11.834 10.525 1.00 92.00 214 PHE A C 1
ATOM 1617 O O . PHE A 1 214 ? -12.176 12.081 10.052 1.00 92.00 214 PHE A O 1
ATOM 1624 N N . GLY A 1 215 ? -10.034 12.673 10.389 1.00 89.12 215 GLY A N 1
ATOM 1625 C CA . GLY A 1 215 ? -10.083 13.925 9.625 1.00 89.12 215 GLY A CA 1
ATOM 1626 C C . GLY A 1 215 ? -10.665 15.127 10.375 1.00 89.12 215 GLY A C 1
ATOM 1627 O O . GLY A 1 215 ? -10.972 16.140 9.749 1.00 89.12 215 GLY A O 1
ATOM 1628 N N . ASP A 1 216 ? -10.791 15.040 11.698 1.00 91.44 216 ASP A N 1
ATOM 1629 C CA . ASP A 1 216 ? -11.244 16.128 12.573 1.00 91.44 216 ASP A CA 1
ATOM 1630 C C . ASP A 1 216 ? -10.111 17.106 12.949 1.00 91.44 216 ASP A C 1
ATOM 1632 O O . ASP A 1 216 ? -10.369 18.201 13.456 1.00 91.44 216 ASP A O 1
ATOM 1636 N N . ALA A 1 217 ? -8.850 16.724 12.720 1.00 92.38 217 ALA A N 1
ATOM 1637 C CA . ALA A 1 217 ? -7.668 17.537 12.994 1.00 92.38 217 ALA A CA 1
ATOM 1638 C C . ALA A 1 217 ? -6.592 17.392 11.906 1.00 92.38 217 ALA A C 1
ATOM 1640 O O . ALA A 1 217 ? -6.502 16.376 11.222 1.00 92.38 217 ALA A O 1
ATOM 1641 N N . ASP A 1 218 ? -5.744 18.416 11.783 1.00 89.38 218 ASP A N 1
ATOM 1642 C CA . ASP A 1 218 ? -4.582 18.415 10.889 1.00 89.38 218 ASP A CA 1
ATOM 1643 C C . ASP A 1 218 ? -3.501 17.446 11.407 1.00 89.38 218 ASP A C 1
ATOM 1645 O O . ASP A 1 218 ? -3.164 17.453 12.602 1.00 89.38 218 ASP A O 1
ATOM 1649 N N . SER A 1 219 ? -2.931 16.628 10.515 1.00 87.50 219 SER A N 1
ATOM 1650 C CA . SER A 1 219 ? -1.842 15.702 10.847 1.00 87.50 219 SER A CA 1
ATOM 1651 C C . SER A 1 219 ? -0.599 16.428 11.361 1.00 87.50 219 SER A C 1
ATOM 1653 O O . SER A 1 219 ? 0.107 15.883 12.210 1.00 87.50 219 SER A O 1
ATOM 1655 N N . ALA A 1 220 ? -0.399 17.696 10.979 1.00 89.19 220 ALA A N 1
ATOM 1656 C CA . ALA A 1 220 ? 0.679 18.553 11.474 1.00 89.19 220 ALA A CA 1
ATOM 1657 C C . ALA A 1 220 ? 0.640 18.793 12.998 1.00 89.19 220 ALA A C 1
ATOM 1659 O O . ALA A 1 220 ? 1.611 19.284 13.574 1.00 89.19 220 ALA A O 1
ATOM 1660 N N . THR A 1 221 ? -0.465 18.451 13.672 1.00 92.31 221 THR A N 1
ATOM 1661 C CA . THR A 1 221 ? -0.573 18.536 15.138 1.00 92.31 221 THR A CA 1
ATOM 1662 C C . THR A 1 221 ? 0.109 17.377 15.879 1.00 92.31 221 THR A C 1
ATOM 1664 O O . THR A 1 221 ? 0.278 17.461 17.098 1.00 92.31 221 THR A O 1
ATOM 1667 N N . LEU A 1 222 ? 0.509 16.317 15.170 1.00 92.50 222 LEU A N 1
ATOM 1668 C CA . LEU A 1 222 ? 1.222 15.152 15.698 1.00 92.50 222 LEU A CA 1
ATOM 1669 C C . LEU A 1 222 ? 2.676 15.143 15.211 1.00 92.50 222 LEU A C 1
ATOM 1671 O O . LEU A 1 222 ? 2.958 15.528 14.075 1.00 92.50 222 LEU A O 1
ATOM 1675 N N . SER A 1 223 ? 3.601 14.638 16.033 1.00 92.81 223 SER A N 1
ATOM 1676 C CA . SER A 1 223 ? 4.961 14.337 15.562 1.00 92.81 223 SER A CA 1
ATOM 1677 C C . SER A 1 223 ? 4.948 13.206 14.524 1.00 92.81 223 SER A C 1
ATOM 1679 O O . SER A 1 223 ? 4.025 12.394 14.505 1.00 92.81 223 SER A O 1
ATOM 1681 N N . ALA A 1 224 ? 5.990 13.097 13.692 1.00 90.00 224 ALA A N 1
ATOM 1682 C CA . ALA A 1 224 ? 6.108 12.000 12.721 1.00 90.00 224 ALA A CA 1
ATOM 1683 C C . ALA A 1 224 ? 6.019 10.610 13.387 1.00 90.00 224 ALA A C 1
ATOM 1685 O O . ALA A 1 224 ? 5.333 9.715 12.902 1.00 90.00 224 ALA A O 1
ATOM 1686 N N . GLU A 1 225 ? 6.636 10.454 14.561 1.00 91.31 225 GLU A N 1
ATOM 1687 C CA . GLU A 1 225 ? 6.550 9.227 15.362 1.00 91.31 225 GLU A CA 1
ATOM 1688 C C . GLU A 1 225 ? 5.108 8.925 15.793 1.00 91.31 225 GLU A C 1
ATOM 1690 O O . GLU A 1 225 ? 4.650 7.791 15.665 1.00 91.31 225 GLU A O 1
ATOM 1695 N N . GLN A 1 226 ? 4.370 9.939 16.259 1.00 93.88 226 GLN A N 1
ATOM 1696 C CA . GLN A 1 226 ? 2.966 9.795 16.646 1.00 93.88 226 GLN A CA 1
ATOM 1697 C C . GLN A 1 226 ? 2.070 9.495 15.445 1.00 93.88 226 GLN A C 1
ATOM 1699 O O . GLN A 1 226 ? 1.137 8.707 15.578 1.00 93.88 226 GLN A O 1
ATOM 1704 N N . GLN A 1 227 ? 2.333 10.099 14.287 1.00 92.00 227 GLN A N 1
ATOM 1705 C CA . GLN A 1 227 ? 1.616 9.828 13.040 1.00 92.00 227 GLN A CA 1
ATOM 1706 C C . GLN A 1 227 ? 1.798 8.369 12.600 1.00 92.00 227 GLN A C 1
ATOM 1708 O O . GLN A 1 227 ? 0.816 7.669 12.355 1.00 92.00 227 GLN A O 1
ATOM 1713 N N . CYS A 1 228 ? 3.040 7.887 12.596 1.00 92.06 228 CYS A N 1
ATOM 1714 C CA . CYS A 1 228 ? 3.369 6.501 12.281 1.00 92.06 228 CYS A CA 1
ATOM 1715 C C . CYS A 1 228 ? 2.735 5.507 13.278 1.00 92.06 228 CYS A C 1
ATOM 1717 O O . CYS A 1 228 ? 2.073 4.549 12.874 1.00 92.06 228 CYS A O 1
ATOM 1719 N N . ASP A 1 229 ? 2.858 5.769 14.586 1.00 93.88 229 ASP A N 1
ATOM 1720 C CA . ASP A 1 229 ? 2.225 4.964 15.644 1.00 93.88 229 ASP A CA 1
ATOM 1721 C C . ASP A 1 229 ? 0.696 4.916 15.488 1.00 93.88 229 ASP A C 1
ATOM 1723 O O . ASP A 1 229 ? 0.088 3.855 15.627 1.00 93.88 229 ASP A O 1
ATOM 1727 N N . SER A 1 230 ? 0.074 6.042 15.121 1.00 93.00 230 SER A N 1
ATOM 1728 C CA . SER A 1 230 ? -1.373 6.134 14.890 1.00 93.00 230 SER A CA 1
ATOM 1729 C C . SER A 1 230 ? -1.841 5.172 13.801 1.00 93.00 230 SER A C 1
ATOM 1731 O O . SER A 1 230 ? -2.865 4.511 13.960 1.00 93.00 230 SER A O 1
ATOM 1733 N N . ALA A 1 231 ? -1.090 5.039 12.712 1.00 91.75 231 ALA A N 1
ATOM 1734 C CA . ALA A 1 231 ? -1.463 4.128 11.640 1.00 91.75 231 ALA A CA 1
ATOM 1735 C C . ALA A 1 231 ? -1.167 2.662 11.918 1.00 91.75 231 ALA A C 1
ATOM 1737 O O . ALA A 1 231 ? -1.968 1.810 11.537 1.00 91.75 231 ALA A O 1
ATOM 1738 N N . LEU A 1 232 ? -0.062 2.358 12.602 1.00 93.69 232 LEU A N 1
ATOM 1739 C CA . LEU A 1 232 ? 0.186 0.998 13.079 1.00 93.69 232 LEU A CA 1
ATOM 1740 C C . LEU A 1 232 ? -0.952 0.541 14.000 1.00 93.69 232 LEU A C 1
ATOM 1742 O O . LEU A 1 232 ? -1.456 -0.572 13.841 1.00 93.69 232 LEU A O 1
ATOM 1746 N N . ARG A 1 233 ? -1.427 1.424 14.891 1.00 94.88 233 ARG A N 1
ATOM 1747 C CA . ARG A 1 233 ? -2.629 1.174 15.702 1.00 94.88 233 ARG A CA 1
ATOM 1748 C C . ARG A 1 233 ? -3.880 1.042 14.847 1.00 94.88 233 ARG A C 1
ATOM 1750 O O . ARG A 1 233 ? -4.648 0.120 15.069 1.00 94.88 233 ARG A O 1
ATOM 1757 N N . MET A 1 234 ? -4.080 1.902 13.848 1.00 95.38 234 MET A N 1
ATOM 1758 C CA . MET A 1 234 ? -5.234 1.800 12.948 1.00 95.38 234 MET A CA 1
ATOM 1759 C C . MET A 1 234 ? -5.282 0.438 12.244 1.00 95.38 234 MET A C 1
ATOM 1761 O O . MET A 1 234 ? -6.334 -0.193 12.232 1.00 95.38 234 MET A O 1
ATOM 1765 N N . LEU A 1 235 ? -4.160 -0.042 11.698 1.00 95.56 235 LEU A N 1
ATOM 1766 C CA . LEU A 1 235 ? -4.090 -1.363 11.065 1.00 95.56 235 LEU A CA 1
ATOM 1767 C C . LEU A 1 235 ? -4.348 -2.489 12.070 1.00 95.56 235 LEU A C 1
ATOM 1769 O O . LEU A 1 235 ? -5.186 -3.342 11.797 1.00 95.56 235 LEU A O 1
ATOM 1773 N N . SER A 1 236 ? -3.708 -2.455 13.242 1.00 96.12 236 SER A N 1
ATOM 1774 C CA . SER A 1 236 ? -3.950 -3.419 14.329 1.00 96.12 236 SER A CA 1
ATOM 1775 C C . SER A 1 236 ? -5.432 -3.468 14.733 1.00 96.12 236 SER A C 1
ATOM 1777 O O . SER A 1 236 ? -6.040 -4.537 14.806 1.00 96.12 236 SER A O 1
ATOM 1779 N N . SER A 1 237 ? -6.052 -2.300 14.889 1.00 97.25 237 SER A N 1
ATOM 1780 C CA . SER A 1 237 ? -7.463 -2.167 15.247 1.00 97.25 237 SER A CA 1
ATOM 1781 C C . SER A 1 237 ? -8.417 -2.592 14.128 1.00 97.25 237 SER A C 1
ATOM 1783 O O . SER A 1 237 ? -9.534 -3.019 14.415 1.00 97.25 237 SER A O 1
ATOM 1785 N N . ILE A 1 238 ? -8.013 -2.494 12.854 1.00 97.19 238 ILE A N 1
ATOM 1786 C CA . ILE A 1 238 ? -8.742 -3.079 11.717 1.00 97.19 238 ILE A CA 1
ATOM 1787 C C . ILE A 1 238 ? -8.632 -4.609 11.756 1.00 97.19 238 ILE A C 1
ATOM 1789 O O . ILE A 1 238 ? -9.637 -5.299 11.567 1.00 97.19 238 ILE A O 1
ATOM 1793 N N . GLU A 1 239 ? -7.438 -5.143 12.023 1.00 96.56 239 GLU A N 1
ATOM 1794 C CA . GLU A 1 239 ? -7.166 -6.583 12.105 1.00 96.56 239 GLU A CA 1
ATOM 1795 C C . GLU A 1 239 ? -7.974 -7.270 13.220 1.00 96.56 239 GLU A C 1
ATOM 1797 O O . GLU A 1 239 ? -8.438 -8.402 13.042 1.00 96.56 239 GLU A O 1
ATOM 1802 N N . SER A 1 240 ? -8.215 -6.570 14.332 1.00 97.00 240 SER A N 1
ATOM 1803 C CA . SER A 1 240 ? -8.993 -7.069 15.473 1.00 97.00 240 SER A CA 1
ATOM 1804 C C . SER A 1 240 ? -10.519 -7.001 15.289 1.00 97.00 240 SER A C 1
ATOM 1806 O O . SER A 1 240 ? -11.263 -7.555 16.104 1.00 97.00 240 SER A O 1
ATOM 1808 N N . GLN A 1 241 ? -11.019 -6.395 14.203 1.00 97.19 241 GLN A N 1
ATOM 1809 C CA . GLN A 1 241 ? -12.452 -6.386 13.901 1.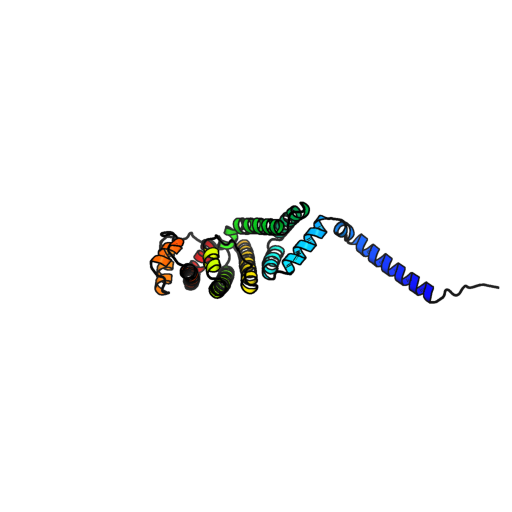00 97.19 241 GLN A CA 1
ATOM 1810 C C . GLN A 1 241 ? -12.972 -7.772 13.493 1.00 97.19 241 GLN A C 1
ATOM 1812 O O . GLN A 1 241 ? -12.249 -8.636 13.000 1.00 97.19 241 GLN A O 1
ATOM 1817 N N . THR A 1 242 ? -14.293 -7.955 13.594 1.00 96.88 242 THR A N 1
ATOM 1818 C CA . THR A 1 242 ? -14.988 -9.095 12.972 1.00 96.88 242 THR A CA 1
ATOM 1819 C C . THR A 1 242 ? -14.678 -9.168 11.476 1.00 96.88 242 THR A C 1
ATOM 1821 O O . THR A 1 242 ? -14.678 -8.122 10.826 1.00 96.88 242 THR A O 1
ATOM 1824 N N . ASP A 1 243 ? -14.563 -10.372 10.915 1.00 97.12 243 ASP A N 1
ATOM 1825 C CA . ASP A 1 243 ? -14.225 -10.614 9.503 1.00 97.12 243 ASP A CA 1
ATOM 1826 C C . ASP A 1 243 ? -14.968 -9.704 8.507 1.00 97.12 243 ASP A C 1
ATOM 1828 O O . ASP A 1 243 ? -14.349 -9.100 7.632 1.00 97.12 243 ASP A O 1
ATOM 1832 N N . THR A 1 244 ? -16.286 -9.524 8.658 1.00 95.88 244 THR A N 1
ATOM 1833 C CA . THR A 1 244 ? -17.074 -8.646 7.773 1.00 95.88 244 THR A CA 1
ATOM 1834 C C . THR A 1 244 ? -16.647 -7.176 7.858 1.00 95.88 244 THR A C 1
ATOM 1836 O O . THR A 1 244 ? -16.514 -6.516 6.827 1.00 95.88 244 THR A O 1
ATOM 1839 N N . ARG A 1 245 ? -16.423 -6.649 9.070 1.00 96.50 245 ARG A N 1
ATOM 1840 C CA . ARG A 1 245 ? -15.961 -5.265 9.279 1.00 96.50 245 ARG A CA 1
ATOM 1841 C C . ARG A 1 245 ? -14.509 -5.092 8.853 1.00 96.50 245 ARG A C 1
ATOM 1843 O O . ARG A 1 245 ? -14.213 -4.106 8.192 1.00 96.50 245 ARG A O 1
ATOM 1850 N N . ARG A 1 246 ? -13.640 -6.057 9.167 1.00 97.31 246 ARG A N 1
ATOM 1851 C CA . ARG A 1 246 ? -12.234 -6.065 8.746 1.00 97.31 246 ARG A CA 1
ATOM 1852 C C . ARG A 1 246 ? -12.127 -5.990 7.226 1.00 97.31 246 ARG A C 1
ATOM 1854 O O . ARG A 1 246 ? -11.507 -5.068 6.708 1.00 97.31 246 ARG A O 1
ATOM 1861 N N . ALA A 1 247 ? -12.830 -6.874 6.512 1.00 97.31 247 ALA A N 1
ATOM 1862 C CA . ALA A 1 247 ? -12.862 -6.868 5.050 1.00 97.31 247 ALA A CA 1
ATOM 1863 C C . ALA A 1 247 ? -13.326 -5.516 4.486 1.00 97.31 247 ALA A C 1
ATOM 1865 O O . ALA A 1 247 ? -12.753 -5.007 3.527 1.00 97.31 247 ALA A O 1
ATOM 1866 N N . LEU A 1 248 ? -14.371 -4.931 5.082 1.00 97.12 248 LEU A N 1
ATOM 1867 C CA . LEU A 1 248 ? -14.885 -3.628 4.674 1.00 97.12 248 LEU A CA 1
ATOM 1868 C C . LEU A 1 248 ? -13.866 -2.504 4.901 1.00 97.12 248 LEU A C 1
ATOM 1870 O O . LEU A 1 248 ? -13.641 -1.699 4.001 1.00 97.12 248 LEU A O 1
ATOM 1874 N N . LEU A 1 249 ? -13.260 -2.446 6.086 1.00 96.94 249 LEU A N 1
ATOM 1875 C CA . LEU A 1 249 ? -12.303 -1.406 6.451 1.00 96.94 249 LEU A CA 1
ATOM 1876 C C . LEU A 1 249 ? -11.035 -1.500 5.605 1.00 96.94 249 LEU A C 1
ATOM 1878 O O . LEU A 1 249 ? -10.651 -0.494 5.020 1.00 96.94 249 LEU A O 1
ATOM 1882 N N . ILE A 1 250 ? -10.448 -2.691 5.436 1.00 96.75 250 ILE A N 1
ATOM 1883 C CA . ILE A 1 250 ? -9.292 -2.877 4.545 1.00 96.75 250 ILE A CA 1
ATOM 1884 C C . ILE A 1 250 ? -9.668 -2.459 3.119 1.00 96.75 250 ILE A C 1
ATOM 1886 O O . ILE A 1 250 ? -9.025 -1.587 2.536 1.00 96.75 250 ILE A O 1
ATOM 1890 N N . GLY A 1 251 ? -10.756 -3.020 2.581 1.00 95.25 251 GLY A N 1
ATOM 1891 C CA . GLY A 1 251 ? -11.181 -2.792 1.201 1.00 95.25 251 GLY A CA 1
ATOM 1892 C C . GLY A 1 251 ? -11.559 -1.343 0.880 1.00 95.25 251 GLY A C 1
ATOM 1893 O O . GLY A 1 251 ? -11.527 -0.963 -0.283 1.00 95.25 251 GLY A O 1
ATOM 1894 N N . LYS A 1 252 ? -11.918 -0.516 1.868 1.00 94.50 252 LYS A N 1
ATOM 1895 C CA . LYS A 1 252 ? -12.281 0.898 1.653 1.00 94.50 252 LYS A CA 1
ATOM 1896 C C . LYS A 1 252 ? -11.184 1.870 2.076 1.00 94.50 252 LYS A C 1
ATOM 1898 O O . LYS A 1 252 ? -11.023 2.903 1.434 1.00 94.50 252 LYS A O 1
ATOM 1903 N N . MET A 1 253 ? -10.443 1.573 3.143 1.00 92.69 253 MET A N 1
ATOM 1904 C CA . MET A 1 253 ? -9.426 2.478 3.684 1.00 92.69 253 MET A CA 1
ATOM 1905 C C . MET A 1 253 ? -8.059 2.291 3.029 1.00 92.69 253 MET A C 1
ATOM 1907 O O . MET A 1 253 ? -7.348 3.284 2.905 1.00 92.69 253 MET A O 1
ATOM 1911 N N . LEU A 1 254 ? -7.717 1.077 2.575 1.00 91.88 254 LEU A N 1
ATOM 1912 C CA . LEU A 1 254 ? -6.444 0.778 1.898 1.00 91.88 254 LEU A CA 1
ATOM 1913 C C . LEU A 1 254 ? -6.551 0.762 0.364 1.00 91.88 254 LEU A C 1
ATOM 1915 O O . LEU A 1 254 ? -5.546 0.587 -0.313 1.00 91.88 254 LEU A O 1
ATOM 1919 N N . ALA A 1 255 ? -7.738 1.003 -0.201 1.00 86.88 255 ALA A N 1
ATOM 1920 C CA . ALA A 1 255 ? -7.949 1.132 -1.651 1.00 86.88 255 ALA A CA 1
ATOM 1921 C C . ALA A 1 255 ? -7.509 2.493 -2.232 1.00 86.88 255 ALA A C 1
ATOM 1923 O O . ALA A 1 255 ? -7.997 2.895 -3.291 1.00 86.88 255 ALA A O 1
ATOM 1924 N N . ARG A 1 256 ? -6.673 3.228 -1.493 1.00 73.88 256 ARG A N 1
ATOM 1925 C CA . ARG A 1 256 ? -6.172 4.556 -1.854 1.00 73.88 256 ARG A CA 1
ATOM 1926 C C . ARG A 1 256 ? -4.969 4.441 -2.777 1.00 73.88 256 ARG A C 1
ATOM 1928 O O . ARG A 1 256 ? -4.140 3.526 -2.540 1.00 73.88 256 ARG A O 1
#

Radius of gyration: 26.67 Å; chains: 1; bounding box: 68×61×86 Å

Organism: NCBI:txid295089

pLDDT: mean 83.59, std 18.05, range [32.88, 98.62]

Foldseek 3Di:
DDPPDDDDPVVVVVVVVVVVVVVVVVVCVVVCVVVLVPDPLNVQLVVVVVVLVVQLLSVLLLVLCCVQPVVLSVVLSVQLSVCVVVVHPPVSSVVSSVVSLVVVLLVLLQLLLQFALVLLVQLLVLLLQLLVQCLVPPLLQLLCVQVVNDDDPDDDDSSNSNSNSNSSSSSSVRSSRSVVGGHDADADDPVLLVQLLVLLVVVPQDPVLSCCVVVVDPPVVDDSSSSSVSVSSSSVSLVPDDSNSSSNCSSPSVSD

Secondary structure (DSSP, 8-state):
--------HHHHHHHHHHHHHHHHHHHHHHTTHHHHHH-HHHHHHHHHHHHHHTSHHHHHHHHHHHHH-HHHHHHHHHHHHHHHHTT--HHHHHHHHHHHHHHHHHHTHHHHHHS-HHHHHHHHHHHHHHHHHHHHH-HHHHHHHHHT----SSPPPHHHHHHHHHHHHHHHHHHHHHHHS----PPPPHHHHHHHHHHHHHTT--HHHHHHHTTSS-GGGS-HHHHHHHHHHHHHHHHTS-HHHHHHHHHHHS--